Protein AF-A0A1G1TN35-F1 (afdb_monomer_lite)

Radius of gyration: 19.15 Å; chains: 1; bounding box: 46×35×50 Å

Foldseek 3Di:
DDPLLVVLVVLQVVLCVVPVPVVVVQVVVDDPDDRDDDCSSNDDPVSVVVNCVCPQQLNAADDDPDDDDWDWDDDDQKIAIDGDDPCNQRRQWMARNVQRWIGGNPDIWHWDDKDWDCDLSGRHSATKIKTKTKDWDPLPPDPVDDDLVVLLVDQKIKMWMKIWIAGPVPRWIKIWTWIWMDGNNRTPDTDTDMDIDDD

Organism: NCBI:txid1908235

Sequence (199 aa):
MSPRLMALSEKFKAGIQKDPSWIIEQTKRAKPGPMIYDKKIGMTEAEWAEYQTAIDPGNLRVAPQFTGDVKIVRDKNTLRFIATDKLAMLNDSWFDLAKNEVHIAEYVLPFVQETTVGTATNVYGSSWKAYTWEMHDPQVDDFENLDFEKIKAMKKLTVFNVQLGKLDKTGQTFMKLKGQSIVNGVSKYSFDTPFFFQE

Secondary structure (DSSP, 8-state):
--HHHHHHHHHHHHHHHH-HHHHHHHHHHPPSSSPPP-GGGSS-HHHHHHHHHHH-TTT-----S----EEEEEETTEEEEEE-GGGGGGGGEEEETTTTEEEETTEEEEEEEEEEE--S-STTSS-EEEEEEEEE-TT-S-STT--HHHHHH-SEEEEEEEEEEEETTT--EEEEEEEEEEETTEEEEEEEEEEE---

Structure (mmCIF, N/CA/C/O backbone):
data_AF-A0A1G1TN35-F1
#
_entry.id   AF-A0A1G1TN35-F1
#
loop_
_atom_site.group_PDB
_atom_site.id
_atom_site.type_symbol
_atom_site.label_atom_id
_atom_site.label_alt_id
_atom_site.label_comp_id
_atom_site.label_asym_id
_atom_site.label_entity_id
_atom_site.label_seq_id
_atom_site.pdbx_PDB_ins_code
_atom_site.Cartn_x
_atom_site.Cartn_y
_atom_site.Cartn_z
_atom_site.occupancy
_atom_site.B_iso_or_equiv
_atom_site.auth_seq_id
_atom_site.auth_comp_id
_atom_site.auth_asym_id
_atom_site.auth_atom_id
_atom_site.pdbx_PDB_model_num
ATOM 1 N N . MET A 1 1 ? -4.846 -1.900 -19.586 1.00 60.53 1 MET A N 1
ATOM 2 C CA . MET A 1 1 ? -3.492 -1.533 -20.063 1.00 60.53 1 MET A CA 1
ATOM 3 C C . MET A 1 1 ? -3.477 -1.690 -21.581 1.00 60.53 1 MET A C 1
ATOM 5 O O . MET A 1 1 ? -4.089 -2.641 -22.055 1.00 60.53 1 MET A O 1
ATOM 9 N N . SER A 1 2 ? -2.894 -0.762 -22.349 1.00 77.06 2 SER A N 1
ATOM 10 C CA . SER A 1 2 ? -2.919 -0.862 -23.819 1.00 77.06 2 SER A CA 1
ATOM 11 C C . SER A 1 2 ? -1.994 -1.991 -24.316 1.00 77.06 2 SER A C 1
ATOM 13 O O . SER A 1 2 ? -0.950 -2.221 -23.701 1.00 77.06 2 SER A O 1
ATOM 15 N N . PRO A 1 3 ? -2.318 -2.684 -25.429 1.00 82.62 3 PRO A N 1
ATOM 16 C CA . PRO A 1 3 ? -1.443 -3.707 -26.020 1.00 82.62 3 PRO A CA 1
ATOM 17 C C . PRO A 1 3 ? -0.025 -3.203 -26.305 1.00 82.62 3 PRO A C 1
ATOM 19 O O . PRO A 1 3 ? 0.954 -3.918 -26.104 1.00 82.62 3 PRO A O 1
ATOM 22 N N . ARG A 1 4 ? 0.090 -1.933 -26.703 1.00 85.94 4 ARG A N 1
ATOM 23 C CA . ARG A 1 4 ? 1.365 -1.267 -26.963 1.00 85.94 4 ARG A CA 1
ATOM 24 C C . ARG A 1 4 ? 2.206 -1.094 -25.698 1.00 85.94 4 ARG A C 1
ATOM 26 O O . ARG A 1 4 ? 3.391 -1.414 -25.719 1.00 85.94 4 ARG A O 1
ATOM 33 N N . LEU A 1 5 ? 1.596 -0.670 -24.590 1.00 82.75 5 LEU A N 1
ATOM 34 C CA . LEU A 1 5 ? 2.297 -0.547 -23.312 1.00 82.75 5 LEU A CA 1
ATOM 35 C C . LEU A 1 5 ? 2.738 -1.913 -22.771 1.00 82.75 5 LEU A C 1
ATOM 37 O O . LEU A 1 5 ? 3.817 -2.008 -22.193 1.00 82.75 5 LEU A O 1
ATOM 41 N N . MET A 1 6 ? 1.955 -2.975 -22.987 1.00 83.31 6 MET A N 1
ATOM 42 C CA . MET A 1 6 ? 2.368 -4.336 -22.618 1.00 83.31 6 MET A CA 1
ATOM 43 C C . MET A 1 6 ? 3.604 -4.781 -23.409 1.00 83.31 6 MET A C 1
ATOM 45 O O . MET A 1 6 ? 4.584 -5.203 -22.800 1.00 83.31 6 MET A O 1
ATOM 49 N N . ALA A 1 7 ? 3.613 -4.582 -24.731 1.00 86.62 7 ALA A N 1
ATOM 50 C CA . ALA A 1 7 ? 4.764 -4.912 -25.573 1.00 86.62 7 ALA A CA 1
ATOM 51 C C . ALA A 1 7 ? 6.027 -4.120 -25.183 1.00 86.62 7 ALA A C 1
ATOM 53 O O . ALA A 1 7 ? 7.125 -4.674 -25.129 1.00 86.62 7 ALA A O 1
ATOM 54 N N . LEU A 1 8 ? 5.884 -2.826 -24.870 1.00 87.62 8 LEU A N 1
ATOM 55 C CA . LEU A 1 8 ? 6.994 -2.024 -24.353 1.00 87.62 8 LEU A CA 1
ATOM 56 C C . LEU A 1 8 ? 7.446 -2.540 -22.974 1.00 87.62 8 LEU A C 1
ATOM 58 O O . LEU A 1 8 ? 8.630 -2.781 -22.766 1.00 87.62 8 LEU A O 1
ATOM 62 N N . SER A 1 9 ? 6.522 -2.827 -22.058 1.00 86.06 9 SER A N 1
ATOM 63 C CA . SER A 1 9 ? 6.857 -3.381 -20.735 1.00 86.06 9 SER A CA 1
ATOM 64 C C . SER A 1 9 ? 7.627 -4.705 -20.831 1.00 86.06 9 SER A C 1
ATOM 66 O O . SER A 1 9 ? 8.545 -4.949 -20.051 1.00 86.06 9 SER A O 1
ATOM 68 N N . GLU A 1 10 ? 7.287 -5.561 -21.793 1.00 86.56 10 GLU A N 1
ATOM 69 C CA . GLU A 1 10 ? 8.006 -6.810 -22.060 1.00 86.56 10 GLU A CA 1
ATOM 70 C C . GLU A 1 10 ? 9.416 -6.565 -22.600 1.00 86.56 10 GLU A C 1
ATOM 72 O O . GLU A 1 10 ? 10.363 -7.176 -22.102 1.00 86.56 10 GLU A O 1
ATOM 77 N N . LYS A 1 11 ? 9.590 -5.631 -23.548 1.00 86.94 11 LYS A N 1
ATOM 78 C CA . LYS A 1 11 ? 10.924 -5.227 -24.027 1.00 86.94 11 LYS A CA 1
ATOM 79 C C . LYS A 1 11 ? 11.794 -4.703 -22.886 1.00 86.94 11 LYS A C 1
ATOM 81 O O . LYS A 1 11 ? 12.943 -5.117 -22.770 1.00 86.94 11 LYS A O 1
ATOM 86 N N . PHE A 1 12 ? 11.228 -3.862 -22.019 1.00 85.75 12 PHE A N 1
ATOM 87 C CA . PHE A 1 12 ? 11.922 -3.307 -20.855 1.00 85.75 12 PHE A CA 1
ATOM 88 C C . PHE A 1 12 ? 12.388 -4.416 -19.905 1.00 85.75 12 PHE A C 1
ATOM 90 O O . PHE A 1 12 ? 13.562 -4.478 -19.539 1.00 85.75 12 PHE A O 1
ATOM 97 N N . LYS A 1 13 ? 11.485 -5.346 -19.560 1.00 84.31 13 LYS A N 1
ATOM 98 C CA . LYS A 1 13 ? 11.806 -6.519 -18.732 1.00 84.31 13 LYS A CA 1
ATOM 99 C C . LYS A 1 13 ? 12.905 -7.372 -19.364 1.00 84.31 13 LYS A C 1
ATOM 101 O O . LYS A 1 13 ? 13.844 -7.751 -18.670 1.00 84.31 13 LYS A O 1
ATOM 106 N N . ALA A 1 14 ? 12.812 -7.645 -20.664 1.00 85.12 14 ALA A N 1
ATOM 107 C CA . ALA A 1 14 ? 13.809 -8.430 -21.384 1.00 85.12 14 ALA A CA 1
ATOM 108 C C . ALA A 1 14 ? 15.180 -7.731 -21.433 1.00 85.12 14 ALA A C 1
ATOM 110 O O . ALA A 1 14 ? 16.205 -8.400 -21.315 1.00 85.12 14 ALA A O 1
ATOM 111 N N . GLY A 1 15 ? 15.213 -6.402 -21.577 1.00 82.81 15 GLY A N 1
ATOM 112 C CA . GLY A 1 15 ? 16.438 -5.602 -21.503 1.00 82.81 15 GLY A CA 1
ATOM 113 C C . GLY A 1 15 ? 17.116 -5.714 -20.138 1.00 82.81 15 GLY A C 1
ATOM 114 O O . GLY A 1 15 ? 18.290 -6.067 -20.058 1.00 82.81 15 GLY A O 1
ATOM 115 N N . ILE A 1 16 ? 16.351 -5.532 -19.057 1.00 80.69 16 ILE A N 1
ATOM 116 C CA . ILE A 1 16 ? 16.860 -5.661 -17.682 1.00 80.69 16 ILE A CA 1
ATOM 117 C C . ILE A 1 16 ? 17.355 -7.080 -17.387 1.00 80.69 16 ILE A C 1
ATOM 119 O O . ILE A 1 16 ? 18.396 -7.250 -16.760 1.00 80.69 16 ILE A O 1
ATOM 123 N N . GLN A 1 17 ? 16.636 -8.109 -17.839 1.00 78.75 17 GLN A N 1
ATOM 124 C CA . GLN A 1 17 ? 17.032 -9.501 -17.609 1.00 78.75 17 GLN A CA 1
ATOM 125 C C . GLN A 1 17 ? 18.352 -9.871 -18.295 1.00 78.75 17 GLN A C 1
ATOM 127 O O . GLN A 1 17 ? 19.060 -10.746 -17.801 1.00 78.75 17 GLN A O 1
ATOM 132 N N . LYS A 1 18 ? 18.691 -9.221 -19.415 1.00 83.06 18 LYS A N 1
ATOM 133 C CA . LYS A 1 18 ? 19.952 -9.460 -20.132 1.00 83.06 18 LYS A CA 1
ATOM 134 C C . LYS A 1 18 ? 21.168 -8.880 -19.415 1.00 83.06 18 LYS A C 1
ATOM 136 O O . LYS A 1 18 ? 22.241 -9.464 -19.517 1.00 83.06 18 LYS A O 1
ATOM 141 N N . ASP A 1 19 ? 21.011 -7.758 -18.716 1.00 77.69 19 ASP A N 1
ATOM 142 C CA . ASP A 1 19 ? 22.090 -7.122 -17.951 1.00 77.69 19 ASP A CA 1
ATOM 143 C C . ASP A 1 19 ? 21.561 -6.553 -16.617 1.00 77.69 19 ASP A C 1
ATOM 145 O O . ASP A 1 19 ? 21.367 -5.340 -16.470 1.00 77.69 19 ASP A O 1
ATOM 149 N N . PRO A 1 20 ? 21.306 -7.426 -15.620 1.00 74.38 20 PRO A N 1
ATOM 150 C CA . PRO A 1 20 ? 20.776 -7.005 -14.324 1.00 74.38 20 PRO A CA 1
ATOM 151 C C . PRO A 1 20 ? 21.751 -6.120 -13.538 1.00 74.38 20 PRO A C 1
ATOM 153 O O . PRO A 1 20 ? 21.337 -5.315 -12.710 1.00 74.38 20 PRO A O 1
ATOM 156 N N . SER A 1 21 ? 23.056 -6.255 -13.778 1.00 76.69 21 SER A N 1
ATOM 157 C CA . SER A 1 21 ? 24.077 -5.451 -13.102 1.00 76.69 21 SER A CA 1
ATOM 158 C C . SER A 1 21 ? 24.054 -4.001 -13.582 1.00 76.69 21 SER A C 1
ATOM 160 O O . SER A 1 21 ? 24.172 -3.086 -12.769 1.00 76.69 21 SER A O 1
ATOM 162 N N . TRP A 1 22 ? 23.819 -3.772 -14.877 1.00 80.69 22 TRP A N 1
ATOM 163 C CA . TRP A 1 22 ? 23.712 -2.424 -15.431 1.00 80.69 22 TRP A CA 1
ATOM 164 C C . TRP A 1 22 ? 22.544 -1.626 -14.838 1.00 80.69 22 TRP A C 1
ATOM 166 O O . TRP A 1 22 ? 22.742 -0.463 -14.489 1.00 80.69 22 TRP A O 1
ATOM 176 N N . ILE A 1 23 ? 21.358 -2.225 -14.651 1.00 75.88 23 ILE A N 1
ATOM 177 C CA . ILE A 1 23 ? 20.225 -1.483 -14.067 1.00 75.88 23 ILE A CA 1
ATOM 178 C C . ILE A 1 23 ? 20.517 -1.064 -12.618 1.00 75.88 23 ILE A C 1
ATOM 180 O O . ILE A 1 23 ? 20.134 0.029 -12.213 1.00 75.88 23 ILE A O 1
ATOM 184 N N . ILE A 1 24 ? 21.257 -1.887 -11.865 1.00 71.44 24 ILE A N 1
ATOM 185 C CA . ILE A 1 24 ? 21.684 -1.589 -10.490 1.00 71.44 24 ILE A CA 1
ATOM 186 C C . ILE A 1 24 ? 22.685 -0.426 -10.469 1.00 71.44 24 ILE A C 1
ATOM 188 O O . ILE A 1 24 ? 22.629 0.439 -9.597 1.00 71.44 24 ILE A O 1
ATOM 192 N N . GLU A 1 25 ? 23.619 -0.378 -11.419 1.00 76.50 25 GLU A N 1
ATOM 193 C CA . GLU A 1 25 ? 24.541 0.756 -11.532 1.00 76.50 25 GLU A CA 1
ATOM 194 C C . GLU A 1 25 ? 23.822 2.043 -11.937 1.00 76.50 25 GLU A C 1
ATOM 196 O O . GLU A 1 25 ? 24.146 3.114 -11.419 1.00 76.50 25 GLU A O 1
ATOM 201 N N . GLN A 1 26 ? 22.836 1.945 -12.829 1.00 74.88 26 GLN A N 1
ATOM 202 C CA . GLN A 1 26 ? 22.025 3.088 -13.237 1.00 74.88 26 GLN A CA 1
ATOM 203 C C . GLN A 1 26 ? 21.197 3.634 -12.079 1.00 74.88 26 GLN A C 1
ATOM 205 O O . GLN A 1 26 ? 21.211 4.841 -11.860 1.00 74.88 26 GLN A O 1
ATOM 210 N N . THR A 1 27 ? 20.535 2.784 -11.289 1.00 69.00 27 THR A N 1
ATOM 211 C CA . THR A 1 27 ? 19.760 3.242 -10.123 1.00 69.00 27 THR A CA 1
ATOM 212 C C . THR A 1 27 ? 20.647 3.865 -9.049 1.00 69.00 27 THR A C 1
ATOM 214 O O . THR A 1 27 ? 20.277 4.892 -8.493 1.00 69.00 27 THR A O 1
ATOM 217 N N . LYS A 1 28 ? 21.857 3.335 -8.818 1.00 70.62 28 LYS A N 1
ATOM 218 C CA . LYS A 1 28 ? 22.842 3.945 -7.901 1.00 70.62 28 LYS A CA 1
ATOM 219 C C . LYS A 1 28 ? 23.334 5.322 -8.356 1.00 70.62 28 LYS A C 1
ATOM 221 O O . LYS A 1 28 ? 23.735 6.132 -7.526 1.00 70.62 28 LYS A O 1
ATOM 226 N N . ARG A 1 29 ? 23.359 5.575 -9.668 1.00 69.06 29 ARG A N 1
ATOM 227 C CA . ARG A 1 29 ? 23.805 6.847 -10.267 1.00 69.06 29 ARG A CA 1
ATOM 228 C C . ARG A 1 29 ? 22.655 7.809 -10.554 1.00 69.06 29 ARG A C 1
ATOM 230 O O . ARG A 1 29 ? 22.908 8.977 -10.856 1.00 69.06 29 ARG A O 1
ATOM 237 N N . ALA A 1 30 ? 21.417 7.330 -10.499 1.00 62.44 30 ALA A N 1
ATOM 238 C CA . ALA A 1 30 ? 20.246 8.115 -10.829 1.00 62.44 30 ALA A CA 1
ATOM 239 C C . ALA A 1 30 ? 20.055 9.233 -9.799 1.00 62.44 30 ALA A C 1
ATOM 241 O O . ALA A 1 30 ? 19.995 9.006 -8.593 1.00 62.44 30 ALA A O 1
ATOM 242 N N . LYS A 1 31 ? 19.942 10.466 -10.296 1.00 58.69 31 LYS A N 1
ATOM 243 C CA . LYS A 1 31 ? 19.372 11.573 -9.525 1.00 58.69 31 LYS A CA 1
ATOM 244 C C . LYS A 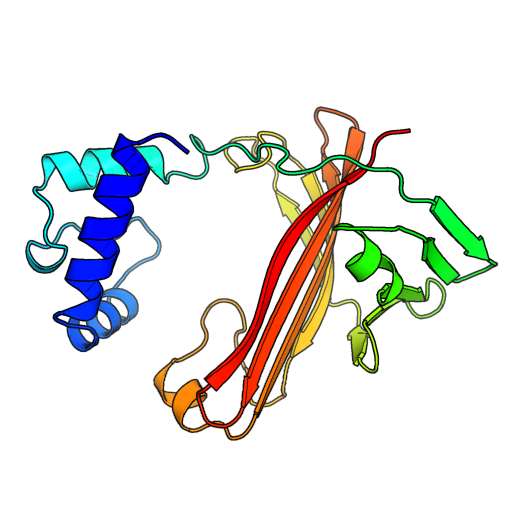1 31 ? 17.846 11.416 -9.497 1.00 58.69 31 LYS A C 1
ATOM 246 O O . LYS A 1 31 ? 17.310 10.771 -10.399 1.00 58.69 31 LYS A O 1
ATOM 251 N N . PRO A 1 32 ? 17.137 12.031 -8.533 1.00 53.41 32 PRO A N 1
ATOM 252 C CA . PRO A 1 32 ? 15.679 12.080 -8.558 1.00 53.41 32 PRO A CA 1
ATOM 253 C C . PRO A 1 32 ? 15.194 12.609 -9.914 1.00 53.41 32 PRO A C 1
ATOM 255 O O . PRO A 1 32 ? 15.538 13.727 -10.304 1.00 53.41 32 PRO A O 1
ATOM 258 N N . GLY A 1 33 ? 14.461 11.784 -10.660 1.00 57.62 33 GLY A N 1
ATOM 259 C CA . GLY A 1 33 ? 14.035 12.093 -12.022 1.00 57.62 33 GLY A CA 1
ATOM 260 C C . GLY A 1 33 ? 13.871 10.844 -12.895 1.00 57.62 33 GLY A C 1
ATOM 261 O O . GLY A 1 33 ? 14.215 9.738 -12.472 1.00 57.62 33 GLY A O 1
ATOM 262 N N . PRO A 1 34 ? 13.318 10.997 -14.109 1.00 63.62 34 PRO A N 1
ATOM 263 C CA . PRO A 1 34 ? 13.139 9.889 -15.036 1.00 63.62 34 PRO A CA 1
ATOM 264 C C . PRO A 1 34 ? 14.490 9.290 -15.440 1.00 63.62 34 PRO A C 1
ATOM 266 O O . PRO A 1 34 ? 15.464 10.004 -15.681 1.00 63.62 34 PRO A O 1
ATOM 269 N N . MET A 1 35 ? 14.541 7.960 -15.530 1.00 70.50 35 MET A N 1
ATOM 270 C CA . MET A 1 35 ? 15.739 7.237 -15.955 1.00 70.50 35 MET A CA 1
ATOM 271 C C . MET A 1 35 ? 16.173 7.693 -17.357 1.00 70.50 35 MET A C 1
ATOM 273 O O . MET A 1 35 ? 15.351 7.835 -18.265 1.00 70.50 35 MET A O 1
ATOM 277 N N . ILE A 1 36 ? 17.470 7.937 -17.532 1.00 78.75 36 ILE A N 1
ATOM 278 C CA . ILE A 1 36 ? 18.030 8.341 -18.824 1.00 78.75 36 ILE A CA 1
ATOM 279 C C . ILE A 1 36 ? 17.966 7.141 -19.776 1.00 78.75 36 ILE A C 1
ATOM 281 O O . ILE A 1 36 ? 18.204 6.005 -19.366 1.00 78.75 36 ILE A O 1
ATOM 285 N N . TYR A 1 37 ? 17.631 7.394 -21.041 1.00 81.69 37 TYR A N 1
ATOM 286 C CA . TYR A 1 37 ? 17.632 6.364 -22.076 1.00 81.69 37 TYR A CA 1
ATOM 287 C C . TYR A 1 37 ? 18.999 5.674 -22.190 1.00 81.69 37 TYR A C 1
ATOM 289 O O . TYR A 1 37 ? 20.043 6.327 -22.209 1.00 81.69 37 TYR A O 1
ATOM 297 N N . ASP A 1 38 ? 18.978 4.355 -22.360 1.00 83.38 38 ASP A N 1
ATOM 298 C CA . ASP A 1 38 ? 20.148 3.547 -22.686 1.00 83.38 38 ASP A CA 1
ATOM 299 C C . ASP A 1 38 ? 19.735 2.439 -23.660 1.00 83.38 38 ASP A C 1
ATOM 301 O O . ASP A 1 38 ? 18.675 1.822 -23.533 1.00 83.38 38 ASP A O 1
ATOM 305 N N . LYS A 1 39 ? 20.603 2.141 -24.626 1.00 82.88 39 LYS A N 1
ATOM 306 C CA . LYS A 1 39 ? 20.375 1.089 -25.626 1.00 82.88 39 LYS A CA 1
ATOM 307 C C . LYS A 1 39 ? 20.209 -0.296 -24.993 1.00 82.88 39 LYS A C 1
ATOM 309 O O . LYS A 1 39 ? 19.548 -1.156 -25.575 1.00 82.88 39 LYS A O 1
ATOM 314 N N . LYS A 1 40 ? 20.776 -0.520 -23.802 1.00 82.81 40 LYS A N 1
ATOM 315 C CA . LYS A 1 40 ? 20.647 -1.773 -23.042 1.00 82.81 40 LYS A CA 1
ATOM 316 C C . LYS A 1 40 ? 19.217 -2.069 -22.586 1.00 82.81 40 LYS A C 1
ATOM 318 O O . LYS A 1 40 ? 18.896 -3.225 -22.330 1.00 82.81 40 LYS A O 1
ATOM 323 N N . ILE A 1 41 ? 18.335 -1.068 -22.590 1.00 82.62 41 ILE A N 1
ATOM 324 C CA . ILE A 1 41 ? 16.897 -1.234 -22.340 1.00 82.62 41 ILE A CA 1
ATOM 325 C C . ILE A 1 41 ? 16.232 -2.114 -23.418 1.00 82.62 41 ILE A C 1
ATOM 327 O O . ILE A 1 41 ? 15.175 -2.695 -23.183 1.00 82.62 41 ILE A O 1
ATOM 331 N N . GLY A 1 42 ? 16.848 -2.252 -24.601 1.00 84.06 42 GLY A N 1
ATOM 332 C CA . GLY A 1 42 ? 16.289 -3.046 -25.699 1.00 84.06 42 GLY A CA 1
ATOM 333 C C . GLY A 1 42 ? 15.126 -2.356 -26.419 1.00 84.06 42 GLY A C 1
ATOM 334 O O . GLY A 1 42 ? 14.335 -3.014 -27.096 1.00 84.06 42 GLY A O 1
ATOM 335 N N . MET A 1 43 ? 15.027 -1.035 -26.273 1.00 88.81 43 MET A N 1
ATOM 336 C CA . MET A 1 43 ? 14.081 -0.158 -26.959 1.00 88.81 43 MET A CA 1
ATOM 337 C C . MET A 1 43 ? 14.832 0.860 -27.804 1.00 88.81 43 MET A C 1
ATOM 339 O O . MET A 1 43 ? 15.987 1.171 -27.525 1.00 88.81 43 MET A O 1
ATOM 343 N N . THR A 1 44 ? 14.161 1.411 -28.809 1.00 90.44 44 THR A N 1
ATOM 344 C CA . THR A 1 44 ? 14.611 2.663 -29.429 1.00 90.44 44 THR A CA 1
ATOM 345 C C . THR A 1 44 ? 14.349 3.856 -28.506 1.00 90.44 44 THR A C 1
ATOM 347 O O . THR A 1 44 ? 13.528 3.780 -27.595 1.00 90.44 44 THR A O 1
ATOM 350 N N . GLU A 1 45 ? 15.007 4.985 -28.759 1.00 87.94 45 GLU A N 1
ATOM 351 C CA . GLU A 1 45 ? 14.800 6.218 -27.987 1.00 87.94 45 GLU A CA 1
ATOM 352 C C . GLU A 1 45 ? 13.351 6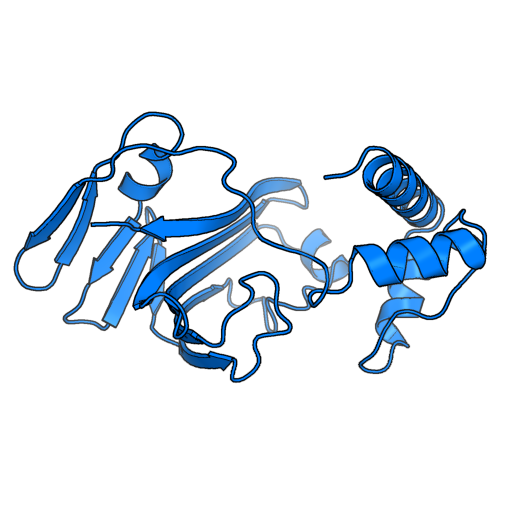.725 -28.081 1.00 87.94 45 GLU A C 1
ATOM 354 O O . GLU A 1 45 ? 12.768 7.144 -27.084 1.00 87.94 45 GLU A O 1
ATOM 359 N N . ALA A 1 46 ? 12.728 6.597 -29.258 1.00 88.50 46 ALA A N 1
ATOM 360 C CA . ALA A 1 46 ? 11.320 6.931 -29.455 1.00 88.50 46 ALA A CA 1
ATOM 361 C C . ALA A 1 46 ? 10.385 6.007 -28.653 1.00 88.50 46 ALA A C 1
ATOM 363 O O . ALA A 1 46 ? 9.460 6.478 -27.998 1.00 88.50 46 ALA A O 1
ATOM 364 N N . GLU A 1 47 ? 10.648 4.696 -28.660 1.00 89.00 47 GLU A N 1
ATOM 365 C CA . GLU A 1 47 ? 9.903 3.724 -27.848 1.00 89.00 47 GLU A CA 1
ATOM 366 C C . GLU A 1 47 ? 10.089 3.958 -26.347 1.00 89.00 47 GLU A C 1
ATOM 368 O O . GLU A 1 47 ? 9.157 3.760 -25.571 1.00 89.00 47 GLU A O 1
ATOM 373 N N . TRP A 1 48 ? 11.277 4.399 -25.937 1.00 88.31 48 TRP A N 1
ATOM 374 C CA . TRP A 1 48 ? 11.556 4.761 -24.557 1.00 88.31 48 TRP A CA 1
ATOM 375 C C . TRP A 1 48 ? 10.793 6.014 -24.132 1.00 88.31 48 TRP A C 1
ATOM 377 O O . TRP A 1 48 ? 10.161 6.002 -23.081 1.00 88.31 48 TRP A O 1
ATOM 387 N N . ALA A 1 49 ? 10.775 7.062 -24.958 1.00 87.19 49 ALA A N 1
ATOM 388 C CA . ALA A 1 49 ? 9.987 8.264 -24.692 1.00 87.19 49 ALA A CA 1
ATOM 389 C C . ALA A 1 49 ? 8.478 7.955 -24.619 1.00 87.19 49 ALA A C 1
ATOM 391 O O . ALA A 1 49 ? 7.776 8.449 -23.732 1.00 87.19 49 ALA A O 1
ATOM 392 N N . GLU A 1 50 ? 7.985 7.086 -25.510 1.00 85.75 50 GLU A N 1
ATOM 393 C CA . GLU A 1 50 ? 6.607 6.582 -25.491 1.00 85.75 50 GLU A CA 1
ATOM 394 C C . GLU A 1 50 ? 6.317 5.822 -24.189 1.00 85.75 50 GLU A C 1
ATOM 396 O O . GLU A 1 50 ? 5.316 6.086 -23.522 1.00 85.75 50 GLU A O 1
ATOM 401 N N . TYR A 1 51 ? 7.219 4.922 -23.790 1.00 86.31 51 TYR A N 1
ATOM 402 C CA . TYR A 1 51 ? 7.110 4.163 -22.550 1.00 86.31 51 TYR A CA 1
ATOM 403 C C . TYR A 1 51 ? 7.103 5.080 -21.324 1.00 86.31 51 TYR A C 1
ATOM 405 O O . TYR A 1 51 ? 6.197 4.964 -20.505 1.00 86.31 51 TYR A O 1
ATOM 413 N N . GLN A 1 52 ? 8.041 6.030 -21.227 1.00 83.62 52 GLN A N 1
ATOM 414 C CA . GLN A 1 52 ? 8.127 6.996 -20.126 1.00 83.62 52 GLN A CA 1
ATOM 415 C C . GLN A 1 52 ? 6.861 7.837 -19.993 1.00 83.62 52 GLN A C 1
ATOM 417 O O . GLN A 1 52 ? 6.333 7.982 -18.895 1.00 83.62 52 GLN A O 1
ATOM 422 N N . THR A 1 53 ? 6.337 8.330 -21.114 1.00 83.69 53 THR A N 1
ATOM 423 C CA . THR A 1 53 ? 5.082 9.090 -21.132 1.00 83.69 53 THR A CA 1
ATOM 424 C C . THR A 1 53 ? 3.911 8.224 -20.671 1.00 83.69 53 THR A C 1
ATOM 426 O O . THR A 1 53 ? 3.054 8.680 -19.917 1.00 83.69 53 THR A O 1
ATOM 429 N N . ALA A 1 54 ? 3.866 6.963 -21.104 1.00 79.38 54 ALA A N 1
ATOM 430 C CA . ALA A 1 54 ? 2.780 6.047 -20.779 1.00 79.38 54 ALA A CA 1
ATOM 431 C C . ALA A 1 54 ? 2.801 5.559 -19.321 1.00 79.38 54 ALA A C 1
ATOM 433 O O . ALA A 1 54 ? 1.738 5.254 -18.783 1.00 79.38 54 ALA A O 1
ATOM 434 N N . ILE A 1 55 ? 3.977 5.474 -18.690 1.00 78.00 55 ILE A N 1
ATOM 435 C CA . ILE A 1 55 ? 4.120 5.101 -17.272 1.00 78.00 55 ILE A CA 1
ATOM 436 C C . ILE A 1 55 ? 4.151 6.306 -16.328 1.00 78.00 55 ILE A C 1
ATOM 438 O O . ILE A 1 55 ? 4.222 6.112 -15.114 1.00 78.00 55 ILE A O 1
ATOM 442 N N . ASP A 1 56 ? 4.104 7.532 -16.860 1.00 77.56 56 ASP A N 1
ATOM 443 C CA . ASP A 1 56 ? 3.993 8.745 -16.056 1.00 77.56 56 ASP A CA 1
ATOM 444 C C . ASP A 1 56 ? 2.743 8.640 -15.159 1.00 77.56 56 ASP A C 1
ATOM 446 O O . ASP A 1 56 ? 1.629 8.454 -15.672 1.00 77.56 56 ASP A O 1
ATOM 450 N N . PRO A 1 57 ? 2.882 8.763 -13.825 1.00 68.50 57 PRO A N 1
ATOM 451 C CA . PRO A 1 57 ? 1.750 8.775 -12.902 1.00 68.50 57 PRO A CA 1
ATOM 452 C C . PRO A 1 57 ? 0.641 9.766 -13.289 1.00 68.50 57 PRO A C 1
ATOM 454 O O . PRO A 1 57 ? -0.530 9.509 -13.009 1.00 68.50 57 PRO A O 1
ATOM 457 N N . GLY A 1 58 ? 0.978 10.873 -13.962 1.00 71.06 58 GLY A N 1
ATOM 458 C CA . GLY A 1 58 ? 0.020 11.845 -14.484 1.00 71.06 58 GLY A CA 1
ATOM 459 C C . GLY A 1 58 ? -0.898 11.288 -15.578 1.00 71.06 58 GLY A C 1
ATOM 460 O O . GLY A 1 58 ? -2.055 11.713 -15.665 1.00 71.06 58 GLY A O 1
ATOM 461 N N . ASN A 1 59 ? -0.435 10.288 -16.332 1.00 73.94 59 ASN A N 1
ATOM 462 C CA . ASN A 1 59 ? -1.154 9.639 -17.434 1.00 73.94 59 ASN A CA 1
ATOM 463 C C . ASN A 1 59 ? -1.756 8.278 -17.048 1.00 73.94 59 ASN A C 1
ATOM 465 O O . ASN A 1 59 ? -2.653 7.779 -17.730 1.00 73.94 59 ASN A O 1
ATOM 469 N N . LEU A 1 60 ? -1.305 7.685 -15.942 1.00 78.31 60 LEU A N 1
ATOM 470 C CA . LEU A 1 60 ? -1.868 6.453 -15.403 1.00 78.31 60 LEU A CA 1
ATOM 471 C C . LEU A 1 60 ? -3.110 6.735 -14.556 1.00 78.31 60 LEU A C 1
ATOM 473 O O . LEU A 1 60 ? -3.146 7.659 -13.746 1.00 78.31 60 LEU A O 1
ATOM 477 N N . ARG A 1 61 ? -4.139 5.903 -14.706 1.00 81.50 61 ARG A N 1
ATOM 478 C CA . ARG A 1 61 ? -5.307 5.906 -13.820 1.00 81.50 61 ARG A CA 1
ATOM 479 C C . ARG A 1 61 ? -5.551 4.508 -13.293 1.00 81.50 61 ARG A C 1
ATOM 481 O O . ARG A 1 61 ? -5.470 3.537 -14.048 1.00 81.50 61 ARG A O 1
ATOM 488 N N . VAL A 1 62 ? -5.859 4.413 -12.004 1.00 80.50 62 VAL A N 1
ATOM 489 C CA . VAL A 1 62 ? -6.332 3.156 -11.427 1.00 80.50 62 VAL A CA 1
ATOM 490 C C . VAL A 1 62 ? -7.680 2.814 -12.056 1.00 80.50 62 VAL A C 1
ATOM 492 O O . VAL A 1 62 ? -8.578 3.650 -12.122 1.00 80.50 62 VAL A O 1
ATOM 495 N N . ALA A 1 63 ? -7.800 1.583 -12.544 1.00 80.56 63 ALA A N 1
ATOM 496 C CA . ALA A 1 63 ? -9.032 1.045 -13.101 1.00 80.56 63 ALA A CA 1
ATOM 497 C C . ALA A 1 63 ? -9.476 -0.159 -12.259 1.00 80.56 63 ALA A C 1
ATOM 499 O O . ALA A 1 63 ? -8.622 -0.973 -11.885 1.00 80.56 63 ALA A O 1
ATOM 500 N N . PRO A 1 64 ? -10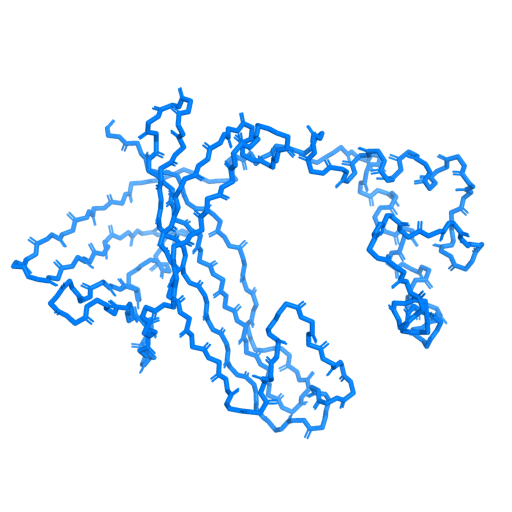.779 -0.300 -11.961 1.00 82.44 64 PRO A N 1
ATOM 501 C CA . PRO A 1 64 ? -11.273 -1.425 -11.181 1.00 82.44 64 PRO A CA 1
ATOM 502 C C . PRO A 1 64 ? -11.054 -2.733 -11.950 1.00 82.44 64 PRO A C 1
ATOM 504 O O . PRO A 1 64 ? -11.474 -2.871 -13.097 1.00 82.44 64 PRO A O 1
ATOM 507 N N . GLN A 1 65 ? -10.390 -3.699 -11.314 1.00 84.31 65 GLN A N 1
ATOM 508 C CA . GLN A 1 65 ? -10.238 -5.060 -11.852 1.00 84.31 65 GLN A CA 1
ATOM 509 C C . GLN A 1 65 ? -11.324 -6.017 -11.349 1.00 84.31 65 GLN A C 1
ATOM 511 O O . GLN A 1 65 ? -11.572 -7.060 -11.953 1.00 84.31 65 GLN A O 1
ATOM 516 N N . PHE A 1 66 ? -11.937 -5.682 -10.216 1.00 88.12 66 PHE A N 1
ATOM 517 C CA . PHE A 1 66 ? -12.990 -6.446 -9.569 1.00 88.12 66 PHE A CA 1
ATOM 518 C C . PHE A 1 66 ? -13.811 -5.506 -8.686 1.00 88.12 66 PHE A C 1
ATOM 520 O O . PHE A 1 66 ? -13.263 -4.579 -8.090 1.00 88.12 66 PHE A O 1
ATOM 527 N N . THR A 1 67 ? -15.108 -5.770 -8.594 1.00 91.44 67 THR A N 1
ATOM 528 C CA . THR A 1 67 ? -16.041 -5.099 -7.687 1.00 91.44 67 THR A CA 1
ATOM 529 C C . THR A 1 67 ? -16.816 -6.169 -6.938 1.00 91.44 67 THR A C 1
ATOM 531 O O . THR A 1 67 ? -17.200 -7.175 -7.532 1.00 91.44 67 THR A O 1
ATOM 534 N N . GLY A 1 68 ? -17.052 -5.951 -5.652 1.00 92.62 68 GLY A N 1
ATOM 535 C CA . GLY A 1 68 ? -17.818 -6.860 -4.812 1.00 92.62 68 GLY A CA 1
ATOM 536 C C . GLY A 1 68 ? -18.148 -6.207 -3.480 1.00 92.62 68 GLY A C 1
ATOM 537 O O . GLY A 1 68 ? -17.597 -5.153 -3.149 1.00 92.62 68 GLY A O 1
ATOM 538 N N . ASP A 1 69 ? -19.034 -6.848 -2.730 1.00 94.38 69 ASP A N 1
ATOM 539 C CA . ASP A 1 69 ? -19.522 -6.313 -1.467 1.00 94.38 69 ASP A CA 1
ATOM 540 C C . ASP A 1 69 ? -18.546 -6.609 -0.325 1.00 94.38 69 ASP A C 1
ATOM 542 O O . ASP A 1 69 ? -18.024 -7.719 -0.180 1.00 94.38 69 ASP A O 1
ATOM 546 N N . VAL A 1 70 ? -18.323 -5.603 0.519 1.00 93.94 70 VAL A N 1
ATOM 547 C CA . VAL A 1 70 ? -17.541 -5.722 1.752 1.00 93.94 70 VAL A CA 1
ATOM 548 C C . VAL A 1 70 ? -18.384 -5.188 2.895 1.00 93.94 70 VAL A C 1
ATOM 550 O O . VAL A 1 70 ? -18.747 -4.014 2.924 1.00 93.94 70 VAL A O 1
ATOM 553 N N . LYS A 1 71 ? -18.666 -6.035 3.882 1.00 95.62 71 LYS A N 1
ATOM 554 C CA . LYS A 1 71 ? -19.311 -5.611 5.120 1.00 95.62 71 LYS A CA 1
ATOM 555 C C . LYS A 1 71 ? -18.250 -5.124 6.099 1.00 95.62 71 LYS A C 1
ATOM 557 O O . LYS A 1 71 ? -17.367 -5.880 6.496 1.00 95.62 71 LYS A O 1
ATOM 562 N N . ILE A 1 72 ? -18.377 -3.876 6.534 1.00 94.00 72 ILE A N 1
ATOM 563 C CA . ILE A 1 72 ? -17.524 -3.298 7.572 1.00 94.00 72 ILE A CA 1
ATOM 564 C C . ILE A 1 72 ? -18.239 -3.443 8.916 1.00 94.00 72 ILE A C 1
ATOM 566 O O . ILE A 1 72 ? -19.353 -2.955 9.099 1.00 94.00 72 ILE A O 1
ATOM 570 N N . VAL A 1 73 ? -17.605 -4.133 9.862 1.00 95.81 73 VAL A N 1
ATOM 571 C CA . VAL A 1 73 ? -18.118 -4.318 11.222 1.00 95.81 73 VAL A CA 1
ATOM 572 C C . VAL A 1 73 ? -17.303 -3.458 12.170 1.00 95.81 73 VAL A C 1
ATOM 574 O O . VAL A 1 73 ? -16.094 -3.643 12.305 1.00 95.81 73 VAL A O 1
ATOM 577 N N . ARG A 1 74 ? -17.978 -2.532 12.849 1.00 94.62 74 ARG A N 1
ATOM 578 C CA . ARG A 1 74 ? -17.388 -1.710 13.901 1.00 94.62 74 ARG A CA 1
ATOM 579 C C . ARG A 1 74 ? -17.910 -2.165 15.258 1.00 94.62 74 ARG A C 1
ATOM 581 O O . ARG A 1 74 ? -19.114 -2.124 15.487 1.00 94.62 74 ARG A O 1
ATOM 588 N N . ASP A 1 75 ? -17.005 -2.550 16.149 1.00 93.44 75 ASP A N 1
ATOM 589 C CA . ASP A 1 75 ? -17.309 -2.848 17.551 1.00 93.44 75 ASP A CA 1
ATOM 590 C C . ASP A 1 75 ? -16.353 -2.069 18.452 1.00 93.44 75 ASP A C 1
ATOM 592 O O . ASP A 1 75 ? -15.151 -2.322 18.450 1.00 93.44 75 ASP A O 1
ATOM 596 N N . LYS A 1 76 ? -16.883 -1.098 19.204 1.00 93.00 76 LYS A N 1
ATOM 597 C CA . LYS A 1 76 ? -16.122 -0.190 20.079 1.00 93.00 76 LYS A CA 1
ATOM 598 C C . LYS A 1 76 ? -14.906 0.424 19.365 1.00 93.00 76 LYS A C 1
ATOM 600 O O . LYS A 1 76 ? -15.051 1.376 18.598 1.00 93.00 76 LYS A O 1
ATOM 605 N N . ASN A 1 77 ? -13.731 -0.153 19.610 1.00 95.50 77 ASN A N 1
ATOM 606 C CA . ASN A 1 77 ? -12.430 0.293 19.127 1.00 95.50 77 ASN A CA 1
ATOM 607 C C . ASN A 1 77 ? -11.877 -0.606 18.018 1.00 95.50 77 ASN A C 1
ATOM 609 O O . ASN A 1 77 ? -10.700 -0.527 17.703 1.00 95.50 77 ASN A O 1
ATOM 613 N N . THR A 1 78 ? -12.693 -1.471 17.428 1.00 96.19 78 THR A N 1
ATOM 614 C CA . THR A 1 78 ? -12.266 -2.394 16.382 1.00 96.19 78 THR A CA 1
ATOM 615 C C . THR A 1 78 ? -13.065 -2.159 15.110 1.00 96.19 78 THR A C 1
ATOM 617 O O . THR A 1 78 ? -14.293 -2.059 15.150 1.00 96.19 78 THR A O 1
ATOM 620 N N . LEU A 1 79 ? -12.372 -2.105 13.973 1.00 96.38 79 LEU A N 1
ATOM 621 C CA . LEU A 1 79 ? -12.972 -2.116 12.638 1.00 96.38 79 LEU A CA 1
ATOM 622 C C . LEU A 1 79 ? -12.486 -3.360 11.893 1.00 96.38 79 LEU A C 1
ATOM 624 O O . LEU A 1 79 ? -11.285 -3.537 11.706 1.00 96.38 79 LEU A O 1
ATOM 628 N N . ARG A 1 80 ? -13.418 -4.228 11.490 1.00 96.44 80 ARG A N 1
ATOM 629 C CA . ARG A 1 80 ? -13.154 -5.470 10.747 1.00 96.44 80 ARG A CA 1
ATOM 630 C C . ARG A 1 80 ? -13.862 -5.458 9.402 1.00 96.44 80 ARG A C 1
ATOM 632 O O . ARG A 1 80 ? -14.917 -4.838 9.261 1.00 96.44 80 ARG A O 1
ATOM 639 N N . PHE A 1 81 ? -13.323 -6.219 8.459 1.00 95.75 81 PHE A N 1
ATOM 640 C CA . PHE A 1 81 ? -13.942 -6.463 7.163 1.00 95.75 81 PHE A CA 1
ATOM 641 C C . PHE A 1 81 ? -14.471 -7.894 7.093 1.00 95.75 81 PHE A C 1
ATOM 643 O O . PHE A 1 81 ? -13.868 -8.821 7.631 1.00 95.75 81 PHE A O 1
ATOM 650 N N . ILE A 1 82 ? -15.615 -8.057 6.438 1.00 95.94 82 ILE A N 1
ATOM 651 C CA . ILE A 1 82 ? -16.178 -9.347 6.057 1.00 95.94 82 ILE A CA 1
ATOM 652 C C . ILE A 1 82 ? -16.472 -9.274 4.559 1.00 95.94 82 ILE A C 1
ATOM 654 O O . ILE A 1 82 ? -17.334 -8.512 4.124 1.00 95.94 82 ILE A O 1
ATOM 658 N N . ALA A 1 83 ? -15.744 -10.063 3.785 1.00 95.44 83 ALA A N 1
ATOM 659 C CA . ALA A 1 83 ? -15.780 -10.109 2.333 1.00 95.44 83 ALA A CA 1
ATOM 660 C C . ALA A 1 83 ? -15.620 -11.553 1.831 1.00 95.44 83 ALA A C 1
ATOM 662 O O . ALA A 1 83 ? -15.105 -12.423 2.541 1.00 95.44 83 ALA A O 1
ATOM 663 N N . THR A 1 84 ? -16.045 -11.808 0.595 1.00 93.62 84 THR A N 1
ATOM 664 C CA . THR A 1 84 ? -15.923 -13.113 -0.074 1.00 93.62 84 THR A CA 1
ATOM 665 C C . THR A 1 84 ? -15.092 -13.013 -1.355 1.00 93.62 84 THR A C 1
ATOM 667 O O . THR A 1 84 ? -14.643 -11.935 -1.755 1.00 93.62 84 THR A O 1
ATOM 670 N N . ASP A 1 85 ? -14.856 -14.160 -1.992 1.00 92.00 85 ASP A N 1
ATOM 671 C CA . ASP A 1 85 ? -14.171 -14.275 -3.282 1.00 92.00 85 ASP A CA 1
ATOM 672 C C . ASP A 1 85 ? -12.813 -13.555 -3.307 1.00 92.00 85 ASP A C 1
ATOM 674 O O . ASP A 1 85 ? -11.989 -13.709 -2.405 1.00 92.00 85 ASP A O 1
ATOM 678 N N . LYS A 1 86 ? -12.562 -12.744 -4.342 1.00 88.25 86 LYS A N 1
ATOM 679 C CA . LYS A 1 86 ? -11.298 -12.022 -4.532 1.00 88.25 86 LYS A CA 1
ATOM 680 C C . LYS A 1 86 ? -11.031 -10.964 -3.458 1.00 88.25 86 LYS A C 1
ATOM 682 O O . LYS A 1 86 ? -9.906 -10.484 -3.376 1.00 88.25 86 LYS A O 1
ATOM 687 N N . LEU A 1 87 ? -12.030 -10.599 -2.652 1.00 91.94 87 LEU A N 1
ATOM 688 C CA . LEU A 1 87 ? -11.903 -9.626 -1.564 1.00 91.94 87 LEU A CA 1
ATOM 689 C C . LEU A 1 87 ? -11.725 -10.291 -0.194 1.00 91.94 87 LEU A C 1
ATOM 691 O O . LEU A 1 87 ? -11.475 -9.584 0.778 1.00 91.94 87 LEU A O 1
ATOM 695 N N . ALA A 1 88 ? -11.780 -11.627 -0.107 1.00 92.62 88 ALA A N 1
ATOM 696 C CA . ALA A 1 88 ? -11.634 -12.365 1.151 1.00 92.62 88 ALA A CA 1
ATOM 697 C C . ALA A 1 88 ? -10.319 -12.061 1.893 1.00 92.62 88 ALA A C 1
ATOM 699 O O . ALA A 1 88 ? -10.276 -12.181 3.112 1.00 92.62 88 ALA A O 1
ATOM 700 N N . MET A 1 89 ? -9.282 -11.590 1.188 1.00 89.94 89 MET A N 1
ATOM 701 C CA . MET A 1 89 ? -8.025 -11.128 1.797 1.00 89.94 89 MET A CA 1
ATOM 702 C C . MET A 1 89 ? -8.210 -9.987 2.812 1.00 89.94 89 MET A C 1
ATOM 704 O O . MET A 1 89 ? -7.378 -9.805 3.693 1.00 89.94 89 MET A O 1
ATOM 708 N N . LEU A 1 90 ? -9.295 -9.211 2.711 1.00 94.00 90 LEU A N 1
ATOM 709 C CA . LEU A 1 90 ? -9.600 -8.148 3.669 1.00 94.00 90 LEU A CA 1
ATOM 710 C C . LEU A 1 90 ? -9.977 -8.701 5.050 1.00 94.00 90 LEU A C 1
ATOM 712 O O . LEU A 1 90 ? -9.787 -8.003 6.045 1.00 94.00 90 LEU A O 1
ATOM 716 N N . ASN A 1 91 ? -10.468 -9.943 5.121 1.00 95.38 91 ASN A N 1
ATOM 717 C CA . ASN A 1 91 ? -10.906 -10.581 6.367 1.00 95.38 91 ASN A CA 1
ATOM 718 C C . ASN A 1 91 ? -9.749 -10.799 7.348 1.00 95.38 91 ASN A C 1
ATOM 720 O O . ASN A 1 91 ? -9.967 -10.834 8.559 1.00 95.38 91 ASN A O 1
ATOM 724 N N . ASP A 1 92 ? -8.526 -10.909 6.826 1.00 93.56 92 ASP A N 1
ATOM 725 C CA . ASP A 1 92 ? -7.308 -11.077 7.619 1.00 93.56 92 ASP A CA 1
ATOM 726 C C . ASP A 1 92 ? -6.811 -9.755 8.218 1.00 93.56 92 ASP A C 1
ATOM 728 O O . ASP A 1 92 ? -5.845 -9.749 8.982 1.00 93.56 92 ASP A O 1
ATOM 732 N N . SER A 1 93 ? -7.467 -8.636 7.888 1.00 95.31 93 SER A N 1
ATOM 733 C CA . SER A 1 93 ? -7.090 -7.299 8.333 1.00 95.31 93 SER A CA 1
ATOM 734 C C . SER A 1 93 ? -8.132 -6.672 9.260 1.00 95.31 93 SER A C 1
ATOM 736 O O . SER A 1 93 ? -9.343 -6.827 9.074 1.00 95.31 93 SER A O 1
ATOM 738 N N . TRP A 1 94 ? -7.673 -5.944 10.275 1.00 96.88 94 TRP A N 1
ATOM 739 C CA . TRP A 1 94 ? -8.541 -5.160 11.152 1.00 96.88 94 TRP A CA 1
ATOM 740 C C . TRP A 1 94 ? -7.788 -4.013 11.827 1.00 96.88 94 TRP A C 1
ATOM 742 O O . TRP A 1 94 ? -6.574 -4.065 11.990 1.00 96.88 94 TRP A O 1
ATOM 752 N N . PHE A 1 95 ? -8.512 -2.972 12.231 1.00 97.94 95 PHE A N 1
ATOM 753 C CA . PHE A 1 95 ? -7.947 -1.795 12.894 1.00 97.94 95 PHE A CA 1
ATOM 754 C C . PHE A 1 95 ? -8.260 -1.828 14.392 1.00 97.94 95 PHE A C 1
ATOM 756 O O . PHE A 1 95 ? -9.429 -1.989 14.757 1.00 97.94 95 PHE A O 1
ATOM 763 N N . ASP A 1 96 ? -7.246 -1.632 15.239 1.00 97.62 96 ASP A N 1
ATOM 764 C CA . ASP A 1 96 ? -7.393 -1.275 16.654 1.00 97.62 96 ASP A CA 1
ATOM 765 C C . ASP A 1 96 ? -7.327 0.254 16.782 1.00 97.62 96 ASP A C 1
ATOM 767 O O . ASP A 1 96 ? -6.264 0.875 16.770 1.00 97.62 96 ASP A O 1
ATOM 771 N N . LEU A 1 97 ? -8.492 0.879 16.901 1.00 95.56 97 LEU A N 1
ATOM 772 C CA . LEU A 1 97 ? -8.643 2.327 17.006 1.00 95.56 97 LEU A CA 1
ATOM 773 C C . LEU A 1 97 ? -8.187 2.874 18.365 1.00 95.56 97 LEU A C 1
ATOM 775 O O . LEU A 1 97 ? -7.911 4.066 18.461 1.00 95.56 97 LEU A O 1
ATOM 779 N N . ALA A 1 98 ? -8.120 2.044 19.414 1.00 96.38 98 ALA A N 1
ATOM 780 C CA . ALA A 1 98 ? -7.647 2.490 20.724 1.00 96.38 98 ALA A CA 1
ATOM 781 C C . ALA A 1 98 ? -6.125 2.611 20.750 1.00 96.38 98 ALA A C 1
ATOM 783 O O . ALA A 1 98 ? -5.590 3.527 21.372 1.00 96.38 98 ALA A O 1
ATOM 784 N N . LYS A 1 99 ? -5.442 1.684 20.075 1.00 97.19 99 LYS A N 1
ATOM 785 C CA . LYS A 1 99 ? -3.979 1.669 19.976 1.00 97.19 99 LYS A CA 1
ATOM 786 C C . LYS A 1 99 ? -3.442 2.398 18.752 1.00 97.19 99 LYS A C 1
ATOM 788 O O . LYS A 1 99 ? -2.248 2.663 18.693 1.00 97.19 99 LYS A O 1
ATOM 793 N N . ASN A 1 100 ? -4.319 2.754 17.814 1.00 97.25 100 ASN A N 1
ATOM 794 C CA . ASN A 1 100 ? -3.949 3.290 16.510 1.00 97.25 100 ASN A CA 1
ATOM 795 C C . ASN A 1 100 ? -3.024 2.321 15.748 1.00 97.25 100 ASN A C 1
ATOM 797 O O . ASN A 1 100 ? -1.968 2.702 15.246 1.00 97.25 100 ASN A O 1
ATOM 801 N N . GLU A 1 101 ? -3.438 1.057 15.678 1.00 97.94 101 GLU A N 1
ATOM 802 C CA . GLU A 1 101 ? -2.694 -0.036 15.047 1.00 97.94 101 GLU A CA 1
ATOM 803 C C . GLU A 1 101 ? -3.553 -0.729 13.986 1.00 97.94 101 GLU A C 1
ATOM 805 O O . GLU A 1 101 ? -4.784 -0.790 14.084 1.00 97.94 101 GLU A O 1
ATOM 810 N N . VAL A 1 102 ? -2.890 -1.298 12.981 1.00 98.12 102 VAL A N 1
ATOM 811 C CA . VAL A 1 102 ? -3.514 -2.212 12.022 1.00 98.12 102 VAL A CA 1
ATOM 812 C C . VAL A 1 102 ? -2.966 -3.606 12.245 1.00 98.12 102 VAL A C 1
ATOM 814 O O . VAL A 1 102 ? -1.766 -3.805 12.367 1.00 98.12 102 VAL A O 1
ATOM 817 N N . HIS A 1 103 ? -3.845 -4.590 12.268 1.00 97.25 103 HIS A N 1
ATOM 818 C CA . HIS A 1 103 ? -3.479 -5.989 12.367 1.00 97.25 103 HIS A CA 1
ATOM 819 C C . HIS A 1 103 ? -3.707 -6.662 11.023 1.00 97.25 103 HIS A C 1
ATOM 821 O O . HIS A 1 103 ? -4.773 -6.495 10.430 1.00 97.25 103 HIS A O 1
ATOM 827 N N . ILE A 1 104 ? -2.723 -7.428 10.559 1.00 94.56 104 ILE A N 1
ATOM 828 C CA . ILE A 1 104 ? -2.824 -8.275 9.366 1.00 94.56 104 ILE A CA 1
ATOM 829 C C . ILE A 1 104 ? -2.303 -9.654 9.743 1.00 94.56 104 ILE A C 1
ATOM 831 O O . ILE A 1 104 ? -1.115 -9.795 10.035 1.00 94.56 104 ILE A O 1
ATOM 835 N N . ALA A 1 105 ? -3.171 -10.664 9.711 1.00 90.06 105 ALA A N 1
ATOM 836 C CA . ALA A 1 105 ? -2.854 -12.005 10.198 1.00 90.06 105 ALA A CA 1
ATOM 837 C C . ALA A 1 105 ? -2.237 -11.947 11.617 1.00 90.06 105 ALA A C 1
ATOM 839 O O . ALA A 1 105 ? -2.873 -11.438 12.542 1.00 90.06 105 ALA A O 1
ATOM 840 N N . GLU A 1 106 ? -1.011 -12.442 11.804 1.00 91.25 106 GLU A N 1
ATOM 841 C CA . GLU A 1 106 ? -0.275 -12.384 13.072 1.00 91.25 106 GLU A CA 1
ATOM 842 C C . GLU A 1 106 ? 0.487 -11.068 13.322 1.00 91.25 106 GLU A C 1
ATOM 844 O O . GLU A 1 106 ? 1.045 -10.877 14.403 1.00 91.25 106 GLU A O 1
ATOM 849 N N . TYR A 1 107 ? 0.542 -10.166 12.341 1.00 94.06 107 TYR A N 1
ATOM 850 C CA . TYR A 1 107 ? 1.363 -8.959 12.395 1.00 94.06 107 TYR A CA 1
ATOM 851 C C . TYR A 1 107 ? 0.592 -7.757 12.934 1.00 94.06 107 TYR A C 1
ATOM 853 O O . TYR A 1 107 ? -0.587 -7.565 12.635 1.00 94.06 107 TYR A O 1
ATOM 861 N N . VAL A 1 108 ? 1.302 -6.919 13.690 1.00 96.50 108 VAL A N 1
ATOM 862 C CA . VAL A 1 108 ? 0.822 -5.628 14.193 1.00 96.50 108 VAL A CA 1
ATOM 863 C C . VAL A 1 108 ? 1.618 -4.526 13.507 1.00 96.50 108 VAL A C 1
ATOM 865 O O . VAL A 1 108 ? 2.848 -4.533 13.537 1.00 96.50 108 VAL A O 1
ATOM 868 N N . LEU A 1 109 ? 0.914 -3.605 12.864 1.00 97.00 109 LEU A N 1
ATOM 869 C CA . LEU A 1 109 ? 1.461 -2.465 12.151 1.00 97.00 109 LEU A CA 1
ATOM 870 C C . LEU A 1 10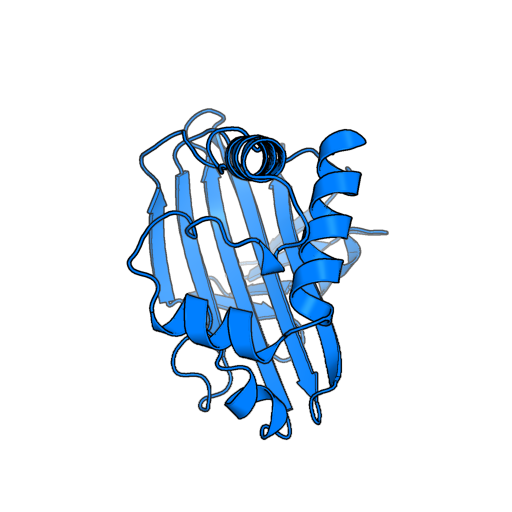9 ? 1.176 -1.207 12.982 1.00 97.00 109 LEU A C 1
ATOM 872 O O . LEU A 1 109 ? 0.019 -0.771 13.041 1.00 97.00 109 LEU A O 1
ATOM 876 N N . PRO A 1 110 ? 2.190 -0.619 13.637 1.00 96.75 110 PRO A N 1
ATOM 877 C CA . PRO A 1 110 ? 2.040 0.665 14.307 1.00 96.75 110 PRO A CA 1
ATOM 878 C C . PRO A 1 110 ? 1.783 1.796 13.311 1.00 96.75 110 PRO A C 1
ATOM 880 O O . PRO A 1 110 ? 2.171 1.739 12.141 1.00 96.75 110 PRO A O 1
ATOM 883 N N . PHE A 1 111 ? 1.137 2.854 13.797 1.00 96.88 111 PHE A N 1
ATOM 884 C CA . PHE A 1 111 ? 0.999 4.094 13.047 1.00 96.88 111 PHE A CA 1
ATOM 885 C C . PHE A 1 111 ? 2.368 4.733 12.814 1.00 96.88 111 PHE A C 1
ATOM 887 O O . PHE A 1 111 ? 3.165 4.866 13.743 1.00 96.88 111 PHE A O 1
ATOM 894 N N . VAL A 1 112 ? 2.610 5.168 11.580 1.00 94.88 112 VAL A N 1
ATOM 895 C CA . VAL A 1 112 ? 3.860 5.822 11.187 1.00 94.88 112 VAL A CA 1
ATOM 896 C C . VAL A 1 112 ? 3.629 7.309 10.988 1.00 94.88 112 VAL A C 1
ATOM 898 O O . VAL A 1 112 ? 4.234 8.135 11.667 1.00 94.88 112 VAL A O 1
ATOM 901 N N . GLN A 1 113 ? 2.757 7.661 10.044 1.00 94.94 113 GLN A N 1
ATOM 902 C CA . GLN A 1 113 ? 2.598 9.047 9.631 1.00 94.94 113 GLN A CA 1
ATOM 903 C C . GLN A 1 113 ? 1.294 9.304 8.888 1.00 94.94 113 GLN A C 1
ATOM 905 O O . GLN A 1 113 ? 0.607 8.401 8.405 1.00 94.94 113 GLN A O 1
ATOM 910 N N . GLU A 1 114 ? 1.004 10.588 8.744 1.00 95.81 114 GLU A N 1
ATOM 911 C CA . GLU A 1 114 ? 0.031 11.098 7.796 1.00 95.81 114 GLU A CA 1
ATOM 912 C C . GLU A 1 114 ? 0.743 11.500 6.496 1.00 95.81 114 GLU A C 1
ATOM 914 O O . GLU A 1 114 ? 1.786 12.151 6.518 1.00 95.81 114 GLU A O 1
ATOM 919 N N . THR A 1 115 ? 0.168 11.135 5.355 1.00 91.00 115 THR A N 1
ATOM 920 C CA . THR A 1 115 ? 0.666 11.490 4.026 1.00 91.00 115 THR A CA 1
ATOM 921 C C . THR A 1 115 ? -0.373 12.336 3.309 1.00 91.00 115 THR A C 1
ATOM 923 O O . THR A 1 115 ? -1.541 11.956 3.222 1.00 91.00 115 THR A O 1
ATOM 926 N N . THR A 1 116 ? 0.060 13.475 2.768 1.00 92.19 116 THR A N 1
ATOM 927 C CA . THR A 1 116 ? -0.776 14.352 1.943 1.00 92.19 116 THR A CA 1
ATOM 928 C C . THR A 1 116 ? -0.174 14.467 0.551 1.00 92.19 116 THR A C 1
ATOM 930 O O . THR A 1 116 ? 0.979 14.866 0.396 1.00 92.19 116 THR A O 1
ATOM 933 N N . VAL A 1 117 ? -0.974 14.164 -0.468 1.00 90.62 117 VAL A N 1
ATOM 934 C CA . VAL A 1 117 ? -0.648 14.422 -1.871 1.00 90.62 117 VAL A CA 1
ATOM 935 C C . VAL A 1 117 ? -1.568 15.523 -2.367 1.00 90.62 117 VAL A C 1
ATOM 937 O O . VAL A 1 117 ? -2.753 15.303 -2.593 1.00 90.62 117 VAL A O 1
ATOM 940 N N . GLY A 1 118 ? -1.015 16.727 -2.522 1.00 89.31 118 GLY A N 1
ATOM 941 C CA . GLY A 1 118 ? -1.780 17.927 -2.878 1.00 89.31 118 GLY A CA 1
ATOM 942 C C . GLY A 1 118 ? -2.077 18.093 -4.371 1.00 89.31 118 GLY A C 1
ATOM 943 O O . GLY A 1 118 ? -2.795 19.014 -4.745 1.00 89.31 118 GLY A O 1
ATOM 944 N N . THR A 1 119 ? -1.534 17.239 -5.243 1.00 86.88 119 THR A N 1
ATOM 945 C CA . THR A 1 119 ? -1.721 17.353 -6.697 1.00 86.88 119 THR A CA 1
ATOM 946 C C . THR A 1 119 ? -2.602 16.232 -7.236 1.00 86.88 119 THR A C 1
ATOM 948 O O . THR A 1 119 ? -2.552 15.101 -6.761 1.00 86.88 119 THR A O 1
ATOM 951 N N . ALA A 1 120 ? -3.376 16.521 -8.285 1.00 86.69 120 ALA A N 1
ATOM 952 C CA . ALA A 1 120 ? -4.162 15.519 -9.011 1.00 86.69 120 ALA A CA 1
ATOM 953 C C . ALA A 1 120 ? -3.350 14.770 -10.091 1.00 86.69 120 ALA A C 1
ATOM 955 O O . ALA A 1 120 ? -3.886 13.903 -10.779 1.00 86.69 120 ALA A O 1
ATOM 956 N N . THR A 1 121 ? -2.059 15.083 -10.247 1.00 84.56 121 THR A N 1
ATOM 957 C CA . THR A 1 121 ? -1.129 14.447 -11.199 1.00 84.56 121 THR A CA 1
ATOM 958 C C . THR A 1 121 ? -0.587 13.123 -10.650 1.00 84.56 121 THR A C 1
ATOM 960 O O . THR A 1 121 ? 0.617 12.885 -10.634 1.00 84.56 121 THR A O 1
ATOM 963 N N . ASN A 1 122 ? -1.476 12.282 -10.130 1.00 85.50 122 ASN A N 1
ATOM 964 C CA . ASN A 1 122 ? -1.151 10.968 -9.591 1.00 85.50 122 ASN A CA 1
ATOM 965 C C . ASN A 1 122 ? -2.129 9.918 -10.130 1.00 85.50 122 ASN A C 1
ATOM 967 O O . ASN A 1 122 ? -3.134 10.247 -10.767 1.00 85.50 122 ASN A O 1
ATOM 971 N N . VAL A 1 123 ? -1.858 8.649 -9.827 1.00 85.06 123 VAL A N 1
ATOM 972 C CA . VAL A 1 123 ? -2.621 7.509 -10.357 1.00 85.06 123 VAL A CA 1
ATOM 973 C C . VAL A 1 123 ? -4.102 7.498 -9.955 1.00 85.06 123 VAL A C 1
ATOM 975 O O . VAL A 1 123 ? -4.919 6.878 -10.636 1.00 85.06 123 VAL A O 1
ATOM 978 N N . TYR A 1 124 ? -4.474 8.199 -8.883 1.00 88.25 124 TYR A N 1
ATOM 979 C CA . TYR A 1 124 ? -5.859 8.345 -8.432 1.00 88.25 124 TYR A CA 1
ATOM 980 C C . TYR A 1 124 ? -6.563 9.564 -9.047 1.00 88.25 124 TYR A C 1
ATOM 982 O O . TYR A 1 124 ? -7.774 9.710 -8.902 1.00 88.25 124 TYR A O 1
ATOM 990 N N . GLY A 1 125 ? -5.838 10.448 -9.745 1.00 88.25 125 GLY A N 1
ATOM 991 C CA . GLY A 1 125 ? -6.413 11.624 -10.404 1.00 88.25 125 GLY A CA 1
ATOM 992 C C . GLY A 1 125 ? -7.053 12.642 -9.448 1.00 88.25 125 GLY A C 1
ATOM 993 O O . GLY A 1 125 ? -7.922 13.410 -9.867 1.00 88.25 125 GLY A O 1
ATOM 994 N N . SER A 1 126 ? -6.670 12.622 -8.169 1.00 90.75 126 SER A N 1
ATOM 995 C CA . SER A 1 126 ? -7.195 13.474 -7.095 1.00 90.75 126 SER A CA 1
ATOM 996 C C . SER A 1 126 ? -6.097 13.750 -6.077 1.00 90.75 126 SER A C 1
ATOM 998 O O . SER A 1 126 ? -5.272 12.870 -5.842 1.00 90.75 126 SER A O 1
ATOM 1000 N N . SER A 1 127 ? -6.113 14.918 -5.435 1.00 93.69 127 SER A N 1
ATOM 1001 C CA . SER A 1 127 ? -5.409 15.080 -4.163 1.00 93.69 127 SER A CA 1
ATOM 1002 C C . SER A 1 127 ? -6.040 14.181 -3.099 1.00 93.69 127 SER A C 1
ATOM 1004 O O . SER A 1 127 ? -7.200 13.759 -3.231 1.00 93.69 127 SER A O 1
ATOM 1006 N N . TRP A 1 128 ? -5.254 13.820 -2.094 1.00 94.56 128 TRP A N 1
ATOM 1007 C CA . TRP A 1 128 ? -5.704 12.951 -1.019 1.00 94.56 128 TRP A CA 1
ATOM 1008 C C . TRP A 1 128 ? -4.846 13.105 0.226 1.00 94.56 128 TRP A C 1
ATOM 1010 O O . TRP A 1 128 ? -3.669 13.471 0.174 1.00 94.56 128 TRP A O 1
ATOM 1020 N N . LYS A 1 129 ? -5.456 12.740 1.349 1.00 94.94 129 LYS A N 1
ATOM 1021 C CA . LYS A 1 129 ? -4.806 12.599 2.646 1.00 94.94 129 LYS A CA 1
ATOM 1022 C C . LYS A 1 129 ? -5.073 11.198 3.181 1.00 94.94 129 LYS A C 1
ATOM 1024 O O . LYS A 1 129 ? -6.214 10.728 3.146 1.00 94.94 129 LYS A O 1
ATOM 1029 N N . ALA A 1 130 ? -4.022 10.532 3.646 1.00 96.56 130 ALA A N 1
ATOM 1030 C CA . ALA A 1 130 ? -4.089 9.177 4.173 1.00 96.56 130 ALA A CA 1
ATOM 1031 C C . ALA A 1 130 ? -3.231 9.009 5.426 1.00 96.56 130 ALA A C 1
ATOM 1033 O O . ALA A 1 130 ? -2.213 9.673 5.605 1.00 96.56 130 ALA A O 1
ATOM 1034 N N . TYR A 1 131 ? -3.646 8.079 6.272 1.00 97.19 131 TYR A N 1
ATOM 1035 C CA . TYR A 1 131 ? -2.910 7.610 7.436 1.00 97.19 131 TYR A CA 1
ATOM 1036 C C . TYR A 1 131 ? -2.192 6.321 7.066 1.00 97.19 131 TYR A C 1
ATOM 1038 O O . TYR A 1 131 ? -2.775 5.477 6.384 1.00 97.19 131 TYR A O 1
ATOM 1046 N N . THR A 1 132 ? -0.940 6.192 7.495 1.00 96.75 132 THR A N 1
ATOM 1047 C CA . THR A 1 132 ? -0.069 5.079 7.127 1.00 96.75 132 THR A CA 1
ATOM 1048 C C . THR A 1 132 ? 0.338 4.288 8.366 1.00 96.75 132 THR A C 1
ATOM 1050 O O . THR A 1 132 ? 0.818 4.861 9.34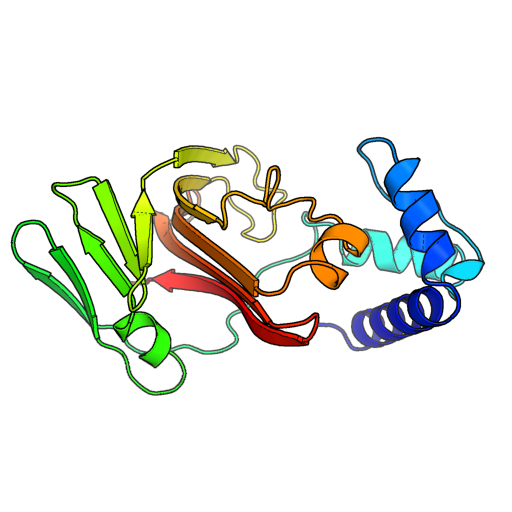7 1.00 96.75 132 THR A O 1
ATOM 1053 N N . TRP A 1 133 ? 0.175 2.969 8.286 1.00 97.38 133 TRP A N 1
ATOM 1054 C CA . TRP A 1 133 ? 0.664 1.991 9.254 1.00 97.38 133 TRP A CA 1
ATOM 1055 C C . TRP A 1 133 ? 1.617 1.040 8.557 1.00 97.38 133 TRP A C 1
ATOM 1057 O O . TRP A 1 133 ? 1.331 0.582 7.447 1.00 97.38 133 TRP A O 1
ATOM 1067 N N . GLU A 1 134 ? 2.732 0.720 9.201 1.00 95.12 134 GLU A N 1
ATOM 1068 C CA . GLU A 1 134 ? 3.753 -0.131 8.598 1.00 95.12 134 GLU A CA 1
ATOM 1069 C C . GLU A 1 134 ? 4.392 -1.047 9.621 1.00 95.12 134 GLU A C 1
ATOM 1071 O O . GLU A 1 134 ? 4.566 -0.698 10.784 1.00 95.12 134 GLU A O 1
ATOM 1076 N N . MET A 1 135 ? 4.805 -2.212 9.144 1.00 92.62 135 MET A N 1
ATOM 1077 C CA . MET A 1 135 ? 5.745 -3.068 9.840 1.00 92.62 135 MET A CA 1
ATOM 1078 C C . MET A 1 135 ? 6.759 -3.561 8.823 1.00 92.62 135 MET A C 1
ATOM 1080 O O . MET A 1 135 ? 6.403 -3.993 7.724 1.00 92.62 135 MET A O 1
ATOM 1084 N N . HIS A 1 136 ? 8.025 -3.494 9.203 1.00 84.69 136 HIS A N 1
ATOM 1085 C CA . HIS A 1 136 ? 9.126 -4.027 8.428 1.00 84.69 136 HIS A CA 1
ATOM 1086 C C . HIS A 1 136 ? 10.054 -4.835 9.327 1.00 84.69 136 HIS A C 1
ATOM 1088 O O . HIS A 1 136 ? 10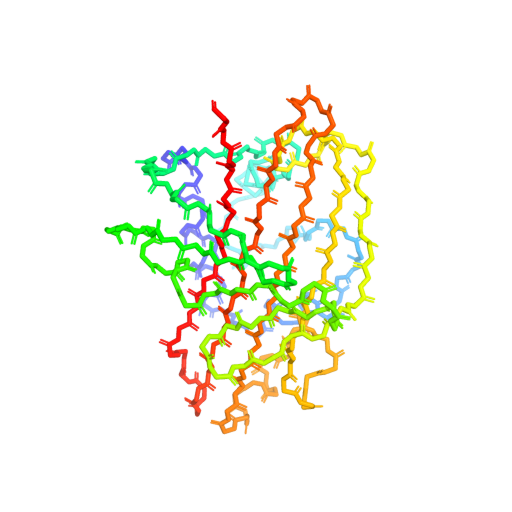.143 -4.601 10.534 1.00 84.69 136 HIS A O 1
ATOM 1094 N N . ASP A 1 137 ? 10.738 -5.808 8.727 1.00 80.44 137 ASP A N 1
ATOM 1095 C CA . ASP A 1 137 ? 11.828 -6.503 9.400 1.00 80.44 137 ASP A CA 1
ATOM 1096 C C . ASP A 1 137 ? 12.902 -5.475 9.815 1.00 80.44 137 ASP A C 1
ATOM 1098 O O . ASP A 1 137 ? 13.251 -4.629 8.990 1.00 80.44 137 ASP A O 1
ATOM 1102 N N . PRO A 1 138 ? 13.453 -5.524 11.043 1.00 71.94 138 PRO A N 1
ATOM 1103 C CA . PRO A 1 138 ? 14.468 -4.572 11.504 1.00 71.94 138 PRO A CA 1
ATOM 1104 C C . PRO A 1 138 ? 15.712 -4.478 10.615 1.00 71.94 138 PRO A C 1
ATOM 1106 O O . PRO A 1 138 ? 16.476 -3.528 10.728 1.00 71.94 138 PRO A O 1
ATOM 1109 N N . GLN A 1 139 ? 15.952 -5.473 9.757 1.00 69.19 139 GLN A N 1
ATOM 1110 C CA . GLN A 1 139 ? 17.048 -5.454 8.785 1.00 69.19 139 GLN A CA 1
ATOM 1111 C C . GLN A 1 139 ? 16.756 -4.580 7.547 1.00 69.19 139 GLN A C 1
ATOM 1113 O O . GLN A 1 139 ? 17.579 -4.518 6.630 1.00 69.19 139 GLN A O 1
ATOM 1118 N N . VAL A 1 140 ? 15.588 -3.934 7.496 1.00 68.94 140 VAL A N 1
ATOM 1119 C CA . VAL A 1 140 ? 15.131 -3.058 6.416 1.00 68.94 140 VAL A CA 1
ATOM 1120 C C . VAL A 1 140 ? 15.152 -1.613 6.892 1.00 68.94 140 VAL A C 1
ATOM 1122 O O . VAL A 1 140 ? 14.257 -1.181 7.609 1.00 68.94 140 VAL A O 1
ATOM 1125 N N . ASP A 1 141 ? 16.154 -0.861 6.443 1.00 64.69 141 ASP A N 1
ATOM 1126 C CA . ASP A 1 141 ? 16.264 0.571 6.752 1.00 64.69 141 ASP A CA 1
ATOM 1127 C C . ASP A 1 141 ? 15.335 1.435 5.872 1.00 64.69 141 ASP A C 1
ATOM 1129 O O . ASP A 1 141 ? 14.920 2.518 6.277 1.00 64.69 141 ASP A O 1
ATOM 1133 N N . ASP A 1 142 ? 15.015 0.967 4.657 1.00 65.12 142 ASP A N 1
ATOM 1134 C CA . ASP A 1 142 ? 14.160 1.659 3.684 1.00 65.12 142 ASP A CA 1
ATOM 1135 C C . ASP A 1 142 ? 13.361 0.633 2.861 1.00 65.12 142 ASP A C 1
ATOM 1137 O O . ASP A 1 142 ? 13.917 -0.144 2.079 1.00 65.12 142 ASP A O 1
ATOM 1141 N N . PHE A 1 143 ? 12.040 0.614 3.058 1.00 63.00 143 PHE A N 1
ATOM 1142 C CA . PHE A 1 143 ? 11.124 -0.284 2.352 1.00 63.00 143 PHE A CA 1
ATOM 1143 C C . PHE A 1 143 ? 10.856 0.135 0.898 1.00 63.00 143 PHE A C 1
ATOM 1145 O O . PHE A 1 143 ? 10.540 -0.716 0.060 1.00 63.00 143 PHE A O 1
ATOM 1152 N N . GLU A 1 144 ? 10.956 1.424 0.575 1.00 62.97 144 GLU A N 1
ATOM 1153 C CA . GLU A 1 144 ? 10.766 1.892 -0.798 1.00 62.97 144 GLU A CA 1
ATOM 1154 C C . GLU A 1 144 ? 11.993 1.577 -1.660 1.00 62.97 144 GLU A C 1
ATOM 1156 O O . GLU A 1 144 ? 11.842 1.262 -2.842 1.00 62.97 144 GLU A O 1
ATOM 1161 N N . ASN A 1 145 ? 13.184 1.555 -1.051 1.00 62.44 145 ASN A N 1
ATOM 1162 C CA . ASN A 1 145 ? 14.458 1.297 -1.724 1.00 62.44 145 ASN A CA 1
ATOM 1163 C C . ASN A 1 145 ? 15.190 0.072 -1.159 1.00 62.44 145 ASN A C 1
ATOM 1165 O O . ASN A 1 145 ? 16.326 0.155 -0.687 1.00 62.44 145 ASN A O 1
ATOM 1169 N N . LEU A 1 146 ? 14.553 -1.097 -1.246 1.00 64.75 146 LEU A N 1
ATOM 1170 C CA . LEU A 1 146 ? 15.177 -2.347 -0.817 1.00 64.75 146 LEU A CA 1
ATOM 1171 C C . LEU A 1 146 ? 16.415 -2.690 -1.670 1.00 64.75 146 LEU A C 1
ATOM 1173 O O . LEU A 1 146 ? 16.340 -2.822 -2.894 1.00 64.75 146 LEU A O 1
ATOM 1177 N N . ASP A 1 147 ? 17.555 -2.913 -1.012 1.00 67.25 147 ASP A N 1
ATOM 1178 C CA . ASP A 1 147 ? 18.780 -3.392 -1.659 1.00 67.25 147 ASP A CA 1
ATOM 1179 C C . ASP A 1 147 ? 18.660 -4.888 -1.989 1.00 67.25 147 ASP A C 1
ATOM 1181 O O . ASP A 1 147 ? 18.655 -5.746 -1.104 1.00 67.25 147 ASP A O 1
ATOM 1185 N N . PHE A 1 148 ? 18.588 -5.213 -3.281 1.00 65.25 148 PHE A N 1
ATOM 1186 C CA . PHE A 1 148 ? 18.452 -6.586 -3.771 1.00 65.25 148 PHE A CA 1
ATOM 1187 C C . PHE A 1 148 ? 19.569 -7.531 -3.314 1.00 65.25 148 PHE A C 1
ATOM 1189 O O . PHE A 1 148 ? 19.303 -8.717 -3.110 1.00 65.25 148 PHE A O 1
ATOM 1196 N N . GLU A 1 149 ? 20.800 -7.048 -3.142 1.00 68.19 149 GLU A N 1
ATOM 1197 C CA . GLU A 1 149 ? 21.898 -7.897 -2.672 1.00 68.19 149 GLU A CA 1
ATOM 1198 C C . GLU A 1 149 ? 21.744 -8.204 -1.177 1.00 68.19 149 GLU A C 1
ATOM 1200 O O . GLU A 1 149 ? 21.948 -9.348 -0.763 1.00 68.19 149 GLU A O 1
ATOM 1205 N N . LYS A 1 150 ? 21.252 -7.241 -0.383 1.00 68.81 150 LYS A N 1
ATOM 1206 C CA . LYS A 1 150 ? 20.845 -7.503 1.007 1.00 68.81 150 LYS A CA 1
ATOM 1207 C C . LYS A 1 150 ? 19.672 -8.486 1.062 1.00 68.81 150 LYS A C 1
ATOM 1209 O O . LYS A 1 150 ? 19.737 -9.450 1.817 1.00 68.81 150 LYS A O 1
ATOM 1214 N N . ILE A 1 151 ? 18.648 -8.312 0.220 1.00 68.62 151 ILE A N 1
ATOM 1215 C CA . ILE A 1 151 ? 17.482 -9.212 0.159 1.00 68.62 151 ILE A CA 1
ATOM 1216 C C . ILE A 1 151 ? 17.895 -10.655 -0.166 1.00 68.62 151 ILE A C 1
ATOM 1218 O O . ILE A 1 151 ? 17.382 -11.589 0.447 1.00 68.62 151 ILE A O 1
ATOM 1222 N N . LYS A 1 152 ? 18.818 -10.865 -1.117 1.00 68.69 152 LYS A N 1
ATOM 1223 C CA . LYS A 1 152 ? 19.320 -12.211 -1.453 1.00 68.69 152 LYS A CA 1
ATOM 1224 C C . LYS A 1 152 ? 20.032 -12.875 -0.276 1.00 68.69 152 LYS A C 1
ATOM 1226 O O . LYS A 1 152 ? 19.941 -14.091 -0.123 1.00 68.69 152 LYS A O 1
ATOM 1231 N N . ALA A 1 153 ? 20.738 -12.089 0.534 1.00 71.00 153 ALA A N 1
ATOM 1232 C CA . ALA A 1 153 ? 21.425 -12.569 1.727 1.00 71.00 153 ALA A CA 1
ATOM 1233 C C . ALA A 1 153 ? 20.478 -12.780 2.928 1.00 71.00 153 ALA A C 1
ATOM 1235 O O . ALA A 1 153 ? 20.822 -13.510 3.861 1.00 71.00 153 ALA A O 1
ATOM 1236 N N . MET A 1 154 ? 19.284 -12.176 2.917 1.00 72.19 154 MET A N 1
ATOM 1237 C CA . MET A 1 154 ? 18.293 -12.322 3.983 1.00 72.19 154 MET A CA 1
ATOM 1238 C C . MET A 1 154 ? 17.632 -13.704 3.955 1.00 72.19 154 MET A C 1
ATOM 1240 O O . MET A 1 154 ? 17.079 -14.162 2.951 1.00 72.19 154 MET A O 1
ATOM 1244 N N . LYS A 1 155 ? 17.615 -14.360 5.120 1.00 78.31 155 LYS A N 1
ATOM 1245 C CA . LYS A 1 155 ? 16.884 -15.624 5.313 1.00 78.31 155 LYS A CA 1
ATOM 1246 C C . LYS A 1 155 ? 15.373 -15.423 5.246 1.00 78.31 155 LYS A C 1
ATOM 1248 O O . LYS A 1 155 ? 14.661 -16.284 4.734 1.00 78.31 155 LYS A O 1
ATOM 1253 N N . LYS A 1 156 ? 14.886 -14.297 5.763 1.00 83.19 156 LYS A N 1
ATOM 1254 C CA . LYS A 1 156 ? 13.481 -13.906 5.740 1.00 83.19 156 LYS A CA 1
ATOM 1255 C C . LYS A 1 156 ? 13.392 -12.385 5.682 1.00 83.19 156 LYS A C 1
ATOM 1257 O O . LYS A 1 156 ? 14.168 -11.705 6.335 1.00 83.19 156 LYS A O 1
ATOM 1262 N N . LEU A 1 157 ? 12.435 -11.900 4.910 1.00 85.56 157 LEU A N 1
ATOM 1263 C CA . LEU A 1 157 ? 11.968 -10.527 4.874 1.00 85.56 157 LEU A CA 1
ATOM 1264 C C . LEU A 1 157 ? 10.444 -10.593 4.907 1.00 85.56 157 LEU A C 1
ATOM 1266 O O . LEU A 1 157 ? 9.851 -11.323 4.109 1.00 85.56 157 LEU A O 1
ATOM 1270 N N . THR A 1 158 ? 9.817 -9.839 5.802 1.00 89.12 158 THR A N 1
ATOM 1271 C CA . THR A 1 158 ? 8.368 -9.637 5.810 1.00 89.12 158 THR A CA 1
ATOM 1272 C C . THR A 1 158 ? 8.095 -8.167 6.078 1.00 89.12 158 THR A C 1
ATOM 1274 O O . THR A 1 158 ? 8.622 -7.595 7.026 1.00 89.12 158 THR A O 1
ATOM 1277 N N . VAL A 1 159 ? 7.303 -7.560 5.205 1.00 90.00 159 VAL A N 1
ATOM 1278 C CA . VAL A 1 159 ? 6.975 -6.136 5.233 1.00 90.00 159 VAL A CA 1
ATOM 1279 C C . VAL A 1 159 ? 5.507 -5.965 4.870 1.00 90.00 159 VAL A C 1
ATOM 1281 O O . VAL A 1 159 ? 5.010 -6.620 3.947 1.00 90.00 159 VAL A O 1
ATOM 1284 N N . PHE A 1 160 ? 4.819 -5.088 5.591 1.00 94.12 160 PHE A N 1
ATOM 1285 C CA . PHE A 1 160 ? 3.448 -4.692 5.306 1.00 94.12 160 PHE A CA 1
ATOM 1286 C C . PHE A 1 160 ? 3.291 -3.182 5.461 1.00 94.12 160 PHE A C 1
ATOM 1288 O O . PHE A 1 160 ? 3.860 -2.575 6.364 1.00 94.12 160 PHE A O 1
ATOM 1295 N N . ASN A 1 161 ? 2.482 -2.598 4.586 1.00 94.69 161 ASN A N 1
ATOM 1296 C CA . ASN A 1 161 ? 2.085 -1.200 4.616 1.00 94.69 161 ASN A CA 1
ATOM 1297 C C . ASN A 1 161 ? 0.579 -1.125 4.343 1.00 94.69 161 ASN A C 1
ATOM 1299 O O . ASN A 1 161 ? 0.062 -1.768 3.421 1.00 94.69 161 ASN A O 1
ATOM 1303 N N . VAL A 1 162 ? -0.113 -0.342 5.162 1.00 96.88 162 VAL A N 1
ATOM 1304 C CA . VAL A 1 162 ? -1.523 -0.014 4.984 1.00 96.88 162 VAL A CA 1
ATOM 1305 C C . VAL A 1 162 ? -1.668 1.490 4.956 1.00 96.88 162 VAL A C 1
ATOM 1307 O O . VAL A 1 162 ? -1.213 2.174 5.869 1.00 96.88 162 VAL A O 1
ATOM 1310 N N . GLN A 1 163 ? -2.350 1.995 3.934 1.00 96.44 163 GLN A N 1
ATOM 1311 C CA . GLN A 1 163 ? -2.774 3.388 3.869 1.00 96.44 163 GLN A CA 1
ATOM 1312 C C . GLN A 1 163 ? -4.293 3.442 3.862 1.00 96.44 163 GLN A C 1
ATOM 1314 O O . GLN A 1 163 ? -4.914 2.741 3.071 1.00 96.44 163 GLN A O 1
ATOM 1319 N N . LEU A 1 164 ? -4.895 4.281 4.700 1.00 96.75 164 LEU A N 1
ATOM 1320 C CA . LEU A 1 164 ? -6.337 4.541 4.699 1.00 96.75 164 LEU A CA 1
ATOM 1321 C C . LEU A 1 164 ? -6.566 6.044 4.594 1.00 96.75 164 LEU A C 1
ATOM 1323 O O . LEU A 1 164 ? -6.050 6.811 5.407 1.00 96.75 164 LEU A O 1
ATOM 1327 N N . GLY A 1 165 ? -7.342 6.473 3.607 1.00 95.69 165 GLY A N 1
ATOM 1328 C CA . GLY A 1 165 ? -7.529 7.891 3.335 1.00 95.69 165 GLY A CA 1
ATOM 1329 C C . GLY A 1 165 ? -8.780 8.203 2.537 1.00 95.69 165 GLY A C 1
ATOM 1330 O O . GLY A 1 165 ? -9.622 7.338 2.285 1.00 95.69 165 GLY A O 1
ATOM 1331 N N . LYS A 1 166 ? -8.893 9.467 2.133 1.00 95.25 166 LYS A N 1
ATOM 1332 C CA . LYS A 1 166 ? -9.970 9.952 1.268 1.00 95.25 166 LYS A CA 1
ATOM 1333 C C . LYS A 1 166 ? -9.409 10.707 0.074 1.00 95.25 166 LYS A C 1
ATOM 1335 O O . LYS A 1 166 ? -8.426 11.434 0.200 1.00 95.25 166 LYS A O 1
ATOM 1340 N N . LEU A 1 167 ? -10.053 10.520 -1.073 1.00 93.75 167 LEU A N 1
ATOM 1341 C CA . LEU A 1 167 ? -9.812 11.313 -2.272 1.00 93.75 167 LEU A CA 1
ATOM 1342 C C . LEU A 1 167 ? -10.622 12.609 -2.183 1.00 93.75 167 LEU A C 1
ATOM 1344 O O . LEU A 1 167 ? -11.847 12.557 -2.079 1.00 93.75 167 LEU A O 1
ATOM 1348 N N . ASP A 1 168 ? -9.969 13.764 -2.277 1.00 93.56 168 ASP A N 1
ATOM 1349 C CA . ASP A 1 168 ? -10.634 15.062 -2.097 1.00 93.56 168 ASP A CA 1
ATOM 1350 C C . ASP A 1 168 ? -11.697 15.332 -3.169 1.00 93.56 168 ASP A C 1
ATOM 1352 O O . ASP A 1 168 ? -12.752 15.893 -2.884 1.00 93.56 168 ASP A O 1
ATOM 1356 N N . LYS A 1 169 ? -11.447 14.900 -4.413 1.00 89.44 169 LYS A N 1
ATOM 1357 C CA . LYS A 1 169 ? -12.339 15.160 -5.551 1.00 89.44 169 LYS A CA 1
ATOM 1358 C C . LYS A 1 169 ? -13.693 14.462 -5.423 1.00 89.44 169 LYS A C 1
ATOM 1360 O O . LYS A 1 169 ? -14.697 15.001 -5.878 1.00 89.44 169 LYS A O 1
ATOM 1365 N N . THR A 1 170 ? -13.713 13.243 -4.889 1.00 90.25 170 THR A N 1
ATOM 1366 C CA . THR A 1 170 ? -14.917 12.395 -4.842 1.00 90.25 170 THR A CA 1
ATOM 1367 C C . THR A 1 170 ? -15.438 12.178 -3.426 1.00 90.25 170 THR A C 1
ATOM 1369 O O . THR A 1 170 ? -16.532 11.653 -3.263 1.00 90.25 170 THR A O 1
ATOM 1372 N N . GLY A 1 171 ? -14.656 12.522 -2.398 1.00 90.88 171 GLY A N 1
ATOM 1373 C CA . GLY A 1 171 ? -14.918 12.142 -1.009 1.00 90.88 171 GLY A CA 1
ATOM 1374 C C . GLY A 1 171 ? -14.765 10.640 -0.740 1.00 90.88 171 GLY A C 1
ATOM 1375 O O . GLY A 1 171 ? -14.993 10.198 0.387 1.00 90.88 171 GLY A O 1
ATOM 1376 N N . GLN A 1 172 ? -14.381 9.858 -1.756 1.00 93.19 172 GLN A N 1
ATOM 1377 C CA . GLN A 1 172 ? -14.325 8.405 -1.697 1.00 93.19 172 GLN A CA 1
ATOM 1378 C C . GLN A 1 172 ? -13.224 7.945 -0.742 1.00 93.19 172 GLN A C 1
ATOM 1380 O O . GLN A 1 172 ? -12.076 8.386 -0.845 1.00 93.19 172 GLN A O 1
ATOM 1385 N N . THR A 1 173 ? -13.568 7.029 0.162 1.00 94.88 173 THR A N 1
ATOM 1386 C CA . THR A 1 173 ? -12.589 6.367 1.026 1.00 94.88 173 THR A CA 1
ATOM 1387 C C . THR A 1 173 ? -11.806 5.347 0.210 1.00 94.88 173 THR A C 1
ATOM 1389 O O . THR A 1 173 ? -12.394 4.524 -0.495 1.00 94.88 173 THR A O 1
ATOM 1392 N N . PHE A 1 174 ? -10.483 5.367 0.331 1.00 94.56 174 PHE A N 1
ATOM 1393 C CA . PHE A 1 174 ? -9.619 4.352 -0.256 1.00 94.56 174 PHE A CA 1
ATOM 1394 C C . PHE A 1 174 ? -8.728 3.726 0.810 1.00 94.56 174 PHE A C 1
ATOM 1396 O O . PHE A 1 174 ? -8.340 4.380 1.780 1.00 94.56 174 PHE A O 1
ATOM 1403 N N . MET A 1 175 ? -8.387 2.459 0.602 1.00 95.31 175 MET A N 1
ATOM 1404 C CA . MET A 1 175 ? -7.391 1.752 1.389 1.00 95.31 175 MET A CA 1
ATOM 1405 C C . MET A 1 175 ? -6.378 1.108 0.458 1.00 95.31 175 MET A C 1
ATOM 1407 O O . MET A 1 175 ? -6.758 0.367 -0.438 1.00 95.31 175 MET A O 1
ATOM 1411 N N . LYS A 1 176 ? -5.091 1.350 0.670 1.00 94.75 176 LYS A N 1
ATOM 1412 C CA . LYS A 1 176 ? -4.016 0.645 -0.020 1.00 94.75 176 LYS A CA 1
ATOM 1413 C C . LYS A 1 176 ? -3.443 -0.404 0.918 1.00 94.75 176 LYS A C 1
ATOM 1415 O O . LYS A 1 176 ? -3.055 -0.071 2.032 1.00 94.75 176 LYS A O 1
ATOM 1420 N N . LEU A 1 177 ? -3.389 -1.649 0.463 1.00 94.25 177 LEU A N 1
ATOM 1421 C CA . LEU A 1 177 ? -2.812 -2.765 1.201 1.00 94.25 177 LEU A CA 1
ATOM 1422 C C . LEU A 1 177 ? -1.619 -3.296 0.404 1.00 94.25 177 LEU A C 1
ATOM 1424 O O . LEU A 1 177 ? -1.780 -3.792 -0.713 1.00 94.25 177 LEU A O 1
ATOM 1428 N N . LYS A 1 178 ? -0.420 -3.174 0.972 1.00 93.56 178 LYS A N 1
ATOM 1429 C CA . LYS A 1 178 ? 0.826 -3.671 0.386 1.00 93.56 178 LYS A CA 1
ATOM 1430 C C . LYS A 1 178 ? 1.484 -4.651 1.346 1.00 93.56 178 LYS A C 1
ATOM 1432 O O . LYS A 1 178 ? 1.563 -4.407 2.547 1.00 93.56 178 LYS A O 1
ATOM 1437 N N . GLY A 1 179 ? 1.971 -5.759 0.810 1.00 91.50 179 GLY A N 1
ATOM 1438 C CA . GLY A 1 179 ? 2.620 -6.792 1.599 1.00 91.50 179 GLY A CA 1
ATOM 1439 C C . GLY A 1 179 ? 3.577 -7.602 0.753 1.00 91.50 179 GLY A C 1
ATOM 1440 O O . GLY A 1 179 ? 3.299 -7.931 -0.402 1.00 91.50 179 GLY A O 1
ATOM 1441 N N . GLN A 1 180 ? 4.725 -7.921 1.329 1.00 89.81 180 GLN A N 1
ATOM 1442 C CA . GLN A 1 180 ? 5.742 -8.719 0.671 1.00 89.81 180 GLN A CA 1
ATOM 1443 C C . GLN A 1 180 ? 6.413 -9.625 1.692 1.00 89.81 180 GLN A C 1
ATOM 1445 O O . GLN A 1 180 ? 6.779 -9.195 2.786 1.00 89.81 180 GLN A O 1
ATOM 1450 N N . SER A 1 181 ? 6.594 -10.887 1.315 1.00 88.31 181 SER A N 1
ATOM 1451 C CA . SER A 1 181 ? 7.465 -11.794 2.044 1.00 88.31 181 SER A CA 1
ATOM 1452 C C . SER A 1 181 ? 8.408 -12.520 1.107 1.00 88.31 181 SER A C 1
ATOM 1454 O O . SER A 1 181 ? 8.016 -13.010 0.044 1.00 88.31 181 SER A O 1
ATOM 1456 N N . ILE A 1 182 ? 9.666 -12.586 1.523 1.00 85.12 182 ILE A N 1
ATOM 1457 C CA . ILE A 1 182 ? 10.742 -13.299 0.849 1.00 85.12 182 ILE A CA 1
ATOM 1458 C C . ILE A 1 182 ? 11.381 -14.223 1.879 1.00 85.12 182 ILE A C 1
ATOM 1460 O O . ILE A 1 182 ? 11.671 -13.809 2.996 1.00 85.12 182 ILE A O 1
ATOM 1464 N N . VAL A 1 183 ? 11.598 -15.482 1.511 1.00 85.31 183 VAL A N 1
ATOM 1465 C CA . VAL A 1 183 ? 12.286 -16.469 2.348 1.00 85.31 183 VAL A CA 1
ATOM 1466 C C . VAL A 1 183 ? 13.373 -17.118 1.507 1.00 85.31 183 VAL A C 1
ATOM 1468 O O . VAL A 1 183 ? 13.073 -17.689 0.458 1.00 85.31 183 VAL A O 1
ATOM 1471 N N . ASN A 1 184 ? 14.624 -17.026 1.961 1.00 82.56 184 ASN A N 1
ATOM 1472 C CA . ASN A 1 184 ? 15.816 -17.496 1.248 1.00 82.56 184 ASN A CA 1
ATOM 1473 C C . ASN A 1 184 ? 15.866 -16.992 -0.208 1.00 82.56 184 ASN A C 1
ATOM 1475 O O . ASN A 1 184 ? 16.008 -17.777 -1.144 1.00 82.56 184 ASN A O 1
ATOM 1479 N N . GLY A 1 185 ? 15.650 -15.688 -0.406 1.00 75.00 185 GLY A N 1
ATOM 1480 C CA . GLY A 1 185 ? 15.626 -15.061 -1.732 1.00 75.00 185 GLY A CA 1
ATOM 1481 C C . GLY A 1 185 ? 14.407 -15.389 -2.610 1.00 75.00 185 GLY A C 1
ATOM 1482 O O . GLY A 1 185 ? 14.292 -14.838 -3.702 1.00 75.00 185 GLY A O 1
ATOM 1483 N N . VAL A 1 186 ? 13.472 -16.235 -2.160 1.00 78.81 186 VAL A N 1
ATOM 1484 C CA . VAL A 1 186 ? 12.261 -16.598 -2.914 1.00 78.81 186 VAL A CA 1
ATOM 1485 C C . VAL A 1 186 ? 11.048 -15.851 -2.369 1.00 78.81 186 VAL A C 1
ATOM 1487 O O . VAL A 1 186 ? 10.724 -15.967 -1.186 1.00 78.81 186 VAL A O 1
ATOM 1490 N N . SER A 1 187 ? 10.342 -15.115 -3.232 1.00 82.88 187 SER A N 1
ATOM 1491 C CA . SER A 1 187 ? 9.083 -14.463 -2.855 1.00 82.88 187 SER A CA 1
ATOM 1492 C C . SER A 1 187 ? 8.017 -15.509 -2.514 1.00 82.88 187 SER A C 1
ATOM 1494 O O . SER A 1 187 ? 7.728 -16.398 -3.313 1.00 82.88 187 SER A O 1
ATOM 1496 N N . LYS A 1 188 ? 7.454 -15.417 -1.306 1.00 89.19 188 LYS A N 1
ATOM 1497 C CA . LYS A 1 188 ? 6.327 -16.243 -0.845 1.00 89.19 188 LYS A CA 1
ATOM 1498 C C . LYS A 1 188 ? 4.994 -15.614 -1.212 1.00 89.19 188 LYS A C 1
ATOM 1500 O O . LYS A 1 188 ? 4.102 -16.307 -1.685 1.00 89.19 188 LYS A O 1
ATOM 1505 N N . TYR A 1 189 ? 4.891 -14.306 -1.021 1.00 87.19 189 TYR A N 1
ATOM 1506 C CA . TYR A 1 189 ? 3.791 -13.493 -1.509 1.00 87.19 189 TYR A CA 1
ATOM 1507 C C . TYR A 1 189 ? 4.290 -12.077 -1.788 1.00 87.19 189 TYR A C 1
ATOM 1509 O O . TYR A 1 189 ? 5.256 -11.601 -1.182 1.00 87.19 189 TYR A O 1
ATOM 1517 N N . SER A 1 190 ? 3.617 -11.408 -2.715 1.00 87.56 190 SER A N 1
ATOM 1518 C CA . SER A 1 190 ? 3.786 -9.989 -2.994 1.00 87.56 190 SER A CA 1
ATOM 1519 C C . SER A 1 190 ? 2.467 -9.458 -3.536 1.00 87.56 190 SER A C 1
ATOM 1521 O O . SER A 1 190 ? 1.930 -10.006 -4.499 1.00 87.56 190 SER A O 1
ATOM 1523 N N . PHE A 1 191 ? 1.933 -8.427 -2.895 1.00 88.44 191 PHE A N 1
ATOM 1524 C CA . PHE A 1 191 ? 0.730 -7.739 -3.333 1.00 88.44 191 PHE A CA 1
ATOM 1525 C C . PHE A 1 191 ? 0.856 -6.237 -3.070 1.00 88.44 191 PHE A C 1
ATOM 1527 O O . PHE A 1 191 ? 1.501 -5.803 -2.115 1.00 88.44 191 PHE A O 1
ATOM 1534 N N . ASP A 1 192 ? 0.224 -5.455 -3.936 1.00 90.81 192 ASP A N 1
ATOM 1535 C CA . ASP A 1 192 ? 0.019 -4.017 -3.801 1.00 90.81 192 ASP A CA 1
ATOM 1536 C C . ASP A 1 192 ? -1.356 -3.731 -4.414 1.00 90.81 192 ASP A C 1
ATOM 1538 O O . ASP A 1 192 ? -1.520 -3.750 -5.638 1.00 90.81 192 ASP A O 1
ATOM 1542 N N . THR A 1 193 ? -2.358 -3.574 -3.550 1.00 90.25 193 THR A N 1
ATOM 1543 C CA . THR A 1 193 ? -3.760 -3.519 -3.963 1.00 90.25 193 THR A CA 1
ATOM 1544 C C . THR A 1 193 ? -4.444 -2.302 -3.345 1.00 90.25 193 THR A C 1
ATOM 1546 O O . THR A 1 193 ? -4.628 -2.256 -2.124 1.00 90.25 193 THR A O 1
ATOM 1549 N N . PRO A 1 194 ? -4.856 -1.315 -4.159 1.00 92.50 194 PRO A N 1
ATOM 1550 C CA . PRO A 1 194 ? -5.766 -0.272 -3.720 1.00 92.50 194 PRO A CA 1
ATOM 1551 C C . PRO A 1 194 ? -7.223 -0.757 -3.781 1.00 92.50 194 PRO A C 1
ATOM 1553 O O . PRO A 1 194 ? -7.678 -1.313 -4.781 1.00 92.50 194 PRO A O 1
ATOM 1556 N N . PHE A 1 195 ? -7.966 -0.485 -2.718 1.00 93.81 195 PHE A N 1
ATOM 1557 C CA . PHE A 1 195 ? -9.403 -0.672 -2.577 1.00 93.81 195 PHE A CA 1
ATOM 1558 C C . PHE A 1 195 ? -10.077 0.692 -2.507 1.00 93.81 195 PHE A C 1
ATOM 1560 O O . PHE A 1 195 ? -9.583 1.600 -1.840 1.00 93.81 195 PHE A O 1
ATOM 1567 N N . PHE A 1 196 ? -11.228 0.821 -3.156 1.00 93.62 196 PHE A N 1
ATOM 1568 C CA . PHE A 1 196 ? -12.037 2.033 -3.129 1.00 93.62 196 PHE A CA 1
ATOM 1569 C C . PHE A 1 196 ? -13.433 1.659 -2.654 1.00 93.62 196 PHE A C 1
ATOM 1571 O O . PHE A 1 196 ? -14.091 0.825 -3.273 1.00 93.62 196 PHE A O 1
ATOM 1578 N N . PHE A 1 197 ? -13.867 2.258 -1.551 1.00 91.75 197 PHE A N 1
ATOM 1579 C CA . PHE A 1 197 ? -15.155 1.963 -0.936 1.00 91.75 197 PHE A CA 1
ATOM 1580 C C . PHE A 1 197 ? -16.203 2.956 -1.430 1.00 91.75 197 PHE A C 1
ATOM 1582 O O . PHE A 1 197 ? -15.916 4.142 -1.594 1.00 91.75 197 PHE A O 1
ATOM 1589 N N . GLN A 1 198 ? -17.407 2.462 -1.691 1.00 85.50 198 GLN A N 1
ATOM 1590 C CA . GLN A 1 198 ? -18.581 3.255 -2.048 1.00 85.50 198 GLN A CA 1
ATOM 1591 C C . GLN A 1 198 ? -19.696 2.888 -1.066 1.00 85.50 198 GLN A C 1
ATOM 1593 O O . GLN A 1 198 ? -19.757 1.735 -0.637 1.00 85.50 198 GLN A O 1
ATOM 1598 N N . GLU A 1 199 ? -20.484 3.882 -0.658 1.00 70.75 199 GLU A N 1
ATOM 1599 C CA . GLU A 1 199 ? -21.669 3.700 0.196 1.00 70.75 199 GLU A CA 1
ATOM 1600 C C . GLU A 1 199 ? -22.897 3.308 -0.629 1.00 70.75 199 GLU A C 1
ATOM 1602 O O . GLU A 1 199 ? -22.997 3.775 -1.790 1.00 70.75 199 GLU A O 1
#

pLDDT: mean 85.64, std 10.24, range [53.41, 98.12]